Protein AF-A0A9P0DQJ4-F1 (afdb_monomer)

pLDDT: mean 78.97, std 20.6, range [22.55, 98.62]

Radius of gyration: 19.43 Å; Cα contacts (8 Å, |Δi|>4): 175; chains: 1; bounding box: 53×34×68 Å

Organism: Phaedon cochleariae (NCBI:txid80249)

Structure (mmCIF, N/CA/C/O backbone):
data_AF-A0A9P0DQJ4-F1
#
_entry.id   AF-A0A9P0DQJ4-F1
#
loop_
_atom_site.group_PDB
_atom_site.id
_atom_site.type_symbol
_atom_site.label_atom_id
_atom_site.label_alt_id
_atom_site.label_comp_id
_atom_site.label_asym_id
_atom_site.label_entity_id
_atom_site.label_seq_id
_atom_site.pdbx_PDB_ins_code
_atom_site.Cartn_x
_atom_site.Cartn_y
_atom_site.Cartn_z
_atom_site.occupancy
_atom_site.B_iso_or_equiv
_atom_site.auth_seq_id
_atom_site.auth_comp_id
_atom_site.auth_asym_id
_atom_site.auth_atom_id
_atom_site.pdbx_PDB_model_num
ATOM 1 N N . MET A 1 1 ? 35.938 -0.802 20.769 1.00 28.88 1 MET A N 1
ATOM 2 C CA . MET A 1 1 ? 35.690 0.265 19.778 1.00 28.88 1 MET A CA 1
ATOM 3 C C . MET A 1 1 ? 34.401 -0.103 19.058 1.00 28.88 1 MET A C 1
ATOM 5 O O . MET A 1 1 ? 34.395 -1.028 18.260 1.00 28.88 1 MET A O 1
ATOM 9 N N . TYR A 1 2 ? 33.278 0.461 19.507 1.00 22.55 2 TYR A N 1
ATOM 10 C CA . TYR A 1 2 ? 31.945 0.125 19.006 1.00 22.55 2 TYR A CA 1
ATOM 11 C C . TYR A 1 2 ? 31.664 0.942 17.748 1.00 22.55 2 TYR A C 1
ATOM 13 O O . TYR A 1 2 ? 31.214 2.080 17.858 1.00 22.55 2 TYR A O 1
ATOM 21 N N . ASP A 1 3 ? 31.894 0.371 16.568 1.00 22.94 3 ASP A N 1
ATOM 22 C CA . ASP A 1 3 ? 31.384 0.968 15.335 1.00 22.94 3 ASP A CA 1
ATOM 23 C C . ASP A 1 3 ? 29.905 0.610 15.165 1.00 22.94 3 ASP A C 1
ATOM 25 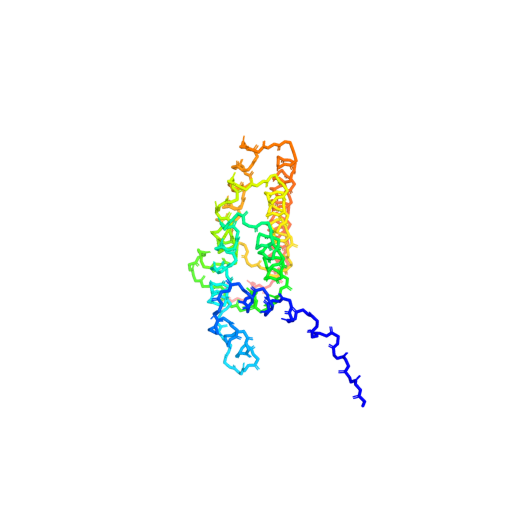O O . ASP A 1 3 ? 29.503 -0.435 14.646 1.00 22.94 3 ASP A O 1
ATOM 29 N N . PHE A 1 4 ? 29.066 1.504 15.684 1.00 27.62 4 PHE A N 1
ATOM 30 C CA . PHE A 1 4 ? 27.628 1.525 15.464 1.00 27.62 4 PHE A CA 1
ATOM 31 C C . PHE A 1 4 ? 27.360 1.883 13.995 1.00 27.62 4 PHE A C 1
ATOM 33 O O . PHE A 1 4 ? 27.128 3.038 13.645 1.00 27.62 4 PHE A O 1
ATOM 40 N N . CYS A 1 5 ? 27.353 0.877 13.118 1.00 24.86 5 CYS A N 1
ATOM 41 C CA . CYS A 1 5 ? 26.931 1.054 11.733 1.00 24.86 5 CYS A CA 1
ATOM 42 C C . CYS A 1 5 ? 25.459 1.518 11.703 1.00 24.86 5 CYS A C 1
ATOM 44 O O . CYS A 1 5 ? 24.523 0.765 12.005 1.00 24.86 5 CYS A O 1
ATOM 46 N N . VAL A 1 6 ? 25.256 2.790 11.353 1.00 33.66 6 VAL A N 1
ATOM 47 C CA . VAL A 1 6 ? 23.974 3.521 11.353 1.00 33.66 6 VAL A CA 1
ATOM 48 C C . VAL A 1 6 ? 22.903 2.851 10.463 1.00 33.66 6 VAL A C 1
ATOM 50 O O . VAL A 1 6 ? 21.708 3.063 10.662 1.00 33.66 6 VAL A O 1
ATOM 53 N N . GLY A 1 7 ? 23.287 1.923 9.577 1.00 30.31 7 GLY A N 1
ATOM 54 C CA . GLY A 1 7 ? 22.375 1.112 8.757 1.00 30.31 7 GLY A CA 1
ATOM 55 C C . GLY A 1 7 ? 21.680 -0.069 9.461 1.00 30.31 7 GLY A C 1
ATOM 56 O O . GLY A 1 7 ? 20.784 -0.683 8.881 1.00 30.31 7 GLY A O 1
ATOM 57 N N . CYS A 1 8 ? 22.037 -0.417 10.705 1.00 33.31 8 CYS A N 1
ATOM 58 C CA . CYS A 1 8 ? 21.590 -1.675 11.330 1.00 33.31 8 CYS A CA 1
ATOM 59 C C . CYS A 1 8 ? 20.316 -1.569 12.205 1.00 33.31 8 CYS A C 1
ATOM 61 O O . CYS A 1 8 ? 19.747 -2.585 12.611 1.00 33.31 8 CYS A O 1
ATOM 63 N N . ARG A 1 9 ? 19.788 -0.362 12.470 1.00 34.00 9 ARG A N 1
ATOM 64 C CA . ARG A 1 9 ? 18.596 -0.191 13.339 1.00 34.00 9 ARG A CA 1
ATOM 65 C C . ARG A 1 9 ? 17.277 -0.635 12.692 1.00 34.00 9 ARG A C 1
ATOM 67 O O . ARG A 1 9 ? 16.355 -1.016 13.408 1.00 34.00 9 ARG A O 1
ATOM 74 N N . ARG A 1 10 ? 17.185 -0.668 11.356 1.00 45.62 10 ARG A N 1
ATOM 75 C CA . ARG A 1 10 ? 15.962 -1.090 10.638 1.00 45.62 10 ARG A CA 1
ATOM 76 C C . ARG A 1 10 ? 15.725 -2.612 10.678 1.00 45.62 10 ARG A C 1
ATOM 78 O O . ARG A 1 10 ? 14.576 -3.043 10.594 1.00 45.62 10 ARG A O 1
ATOM 85 N N . ARG A 1 11 ? 16.780 -3.418 10.893 1.00 47.56 11 ARG A N 1
ATOM 86 C CA . ARG A 1 11 ? 16.735 -4.898 10.896 1.00 47.56 11 ARG A CA 1
ATOM 87 C C . ARG A 1 11 ? 16.027 -5.486 12.117 1.00 47.56 11 ARG A C 1
ATOM 89 O O . ARG A 1 11 ? 15.234 -6.412 11.971 1.00 47.56 11 ARG A O 1
ATOM 96 N N . LYS A 1 12 ? 16.255 -4.923 13.312 1.00 45.25 12 LYS A N 1
ATOM 97 C CA . LYS A 1 12 ? 15.718 -5.482 14.567 1.00 45.25 12 LYS A CA 1
ATOM 98 C C . LYS A 1 12 ? 14.198 -5.474 14.617 1.00 45.25 12 LYS A C 1
ATOM 100 O O . LYS A 1 12 ? 13.616 -6.431 15.097 1.00 45.25 12 LYS A O 1
ATOM 105 N N . LEU A 1 13 ? 13.543 -4.434 14.106 1.00 45.91 13 LEU A N 1
ATOM 106 C CA . LEU A 1 13 ? 12.093 -4.309 14.244 1.00 45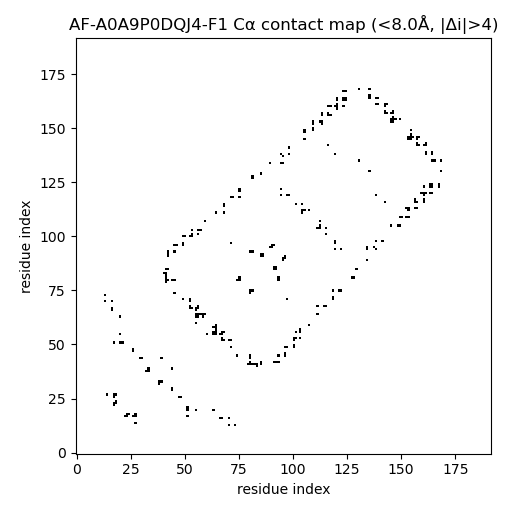.91 13 LEU A CA 1
ATOM 107 C C . LEU A 1 13 ? 11.333 -5.170 13.220 1.00 45.91 13 LEU A C 1
ATOM 109 O O . LEU A 1 13 ? 10.181 -5.491 13.456 1.00 45.91 13 LEU A O 1
ATOM 113 N N . LEU A 1 14 ? 11.929 -5.498 12.065 1.00 51.69 14 LEU A N 1
ATOM 114 C CA . LEU A 1 14 ? 11.348 -6.454 11.109 1.00 51.69 14 LEU A CA 1
ATOM 115 C C . LEU A 1 14 ? 11.466 -7.860 11.715 1.00 51.69 14 LEU A C 1
ATOM 117 O O . LEU A 1 14 ? 10.443 -8.451 12.035 1.00 51.69 14 LEU A O 1
ATOM 121 N N . LEU A 1 15 ? 12.684 -8.301 12.067 1.00 52.62 15 LEU A N 1
ATOM 122 C CA . LEU A 1 15 ? 12.894 -9.567 12.783 1.00 52.62 15 LEU A CA 1
ATOM 123 C C . LEU A 1 15 ? 12.040 -9.685 14.053 1.00 52.62 15 LEU A C 1
ATOM 125 O O . LEU A 1 15 ? 11.494 -10.746 14.299 1.00 52.62 15 LEU A O 1
ATOM 129 N N . TYR A 1 16 ? 11.869 -8.619 14.838 1.00 48.94 16 TYR A N 1
ATOM 130 C CA . TYR A 1 16 ? 11.034 -8.646 16.044 1.00 48.94 16 TYR A CA 1
ATOM 131 C C . TYR A 1 16 ? 9.549 -8.878 15.734 1.00 48.94 16 TYR A C 1
ATOM 133 O O . TYR A 1 16 ? 8.904 -9.636 16.449 1.00 48.94 16 TYR A O 1
ATOM 141 N N . VAL A 1 17 ? 9.008 -8.268 14.669 1.00 51.72 17 VAL A N 1
ATOM 142 C CA . VAL A 1 17 ? 7.617 -8.492 14.227 1.00 51.72 17 VAL A CA 1
ATOM 143 C C . VAL A 1 17 ? 7.414 -9.950 13.798 1.00 51.72 17 VAL A C 1
ATOM 145 O O . VAL A 1 17 ? 6.409 -10.546 14.172 1.00 51.72 17 VAL A O 1
ATOM 148 N N . PHE A 1 18 ? 8.369 -10.540 13.070 1.00 57.97 18 PHE A N 1
ATOM 149 C CA . PHE A 1 18 ? 8.273 -11.923 12.577 1.00 57.97 18 PHE A CA 1
ATOM 150 C C . PHE A 1 18 ? 8.569 -12.976 13.663 1.00 57.97 18 PHE A C 1
ATOM 152 O O . PHE A 1 18 ? 7.843 -13.964 13.775 1.00 57.97 18 PHE A O 1
ATOM 159 N N . ASN A 1 19 ? 9.573 -12.736 14.511 1.00 51.50 19 ASN A N 1
ATOM 160 C CA . ASN A 1 19 ? 10.001 -13.635 15.587 1.00 51.50 19 ASN A CA 1
ATOM 161 C C . ASN A 1 19 ? 8.968 -13.708 16.727 1.00 51.50 19 ASN A C 1
ATOM 163 O O . ASN A 1 19 ? 8.667 -14.798 17.195 1.00 51.50 19 ASN A O 1
ATOM 167 N N . LYS A 1 20 ? 8.342 -12.584 17.124 1.00 44.91 20 LYS A N 1
ATOM 168 C CA . LYS A 1 20 ? 7.313 -12.592 18.186 1.00 44.91 20 LYS A CA 1
ATOM 169 C C . LYS A 1 20 ? 5.951 -13.149 17.764 1.00 44.91 20 LYS A C 1
ATOM 171 O O . LYS A 1 20 ? 5.207 -13.556 18.651 1.00 44.91 20 LYS A O 1
ATOM 176 N N . ASN A 1 21 ? 5.596 -13.119 16.475 1.00 47.75 21 ASN A N 1
ATOM 177 C CA . ASN A 1 21 ? 4.200 -13.318 16.057 1.00 47.75 21 ASN A CA 1
ATOM 178 C C . ASN A 1 21 ? 3.932 -14.568 15.212 1.00 47.75 21 ASN A C 1
ATOM 180 O O . ASN A 1 21 ? 2.768 -14.944 15.104 1.00 47.75 21 ASN A O 1
ATOM 184 N N . CYS A 1 22 ? 4.938 -15.209 14.606 1.00 45.72 22 CYS A N 1
ATOM 185 C CA . CYS A 1 22 ? 4.676 -16.364 13.734 1.00 45.72 22 CYS A CA 1
ATOM 186 C C . CYS A 1 22 ? 5.547 -17.600 13.965 1.00 45.72 22 CYS A C 1
ATOM 188 O O . CYS A 1 22 ? 5.326 -18.581 13.266 1.00 45.72 22 CYS A O 1
ATOM 190 N N . ASN A 1 23 ? 6.525 -17.599 14.887 1.00 46.84 23 ASN A N 1
ATOM 191 C CA . ASN A 1 23 ? 7.503 -18.700 15.016 1.00 46.84 23 ASN A CA 1
ATOM 192 C C . ASN A 1 23 ? 8.078 -19.163 13.658 1.00 46.84 23 ASN A C 1
ATOM 194 O O . ASN A 1 23 ? 8.527 -20.297 13.515 1.00 46.84 23 ASN A O 1
ATOM 198 N N . SER A 1 24 ? 8.044 -18.304 12.633 1.00 54.91 24 SER A N 1
ATOM 199 C CA . SER A 1 24 ? 8.463 -18.687 11.295 1.00 54.91 24 SER A CA 1
ATOM 200 C C . SER A 1 24 ? 9.963 -18.462 11.221 1.00 54.91 24 SER A C 1
ATOM 202 O O . SER A 1 24 ? 10.434 -17.393 10.815 1.00 54.91 24 SER A O 1
ATOM 204 N N . SER A 1 25 ? 10.710 -19.468 11.687 1.00 61.09 25 SER A N 1
ATOM 205 C CA . SER A 1 25 ? 12.152 -19.589 11.457 1.00 61.09 25 SER A CA 1
ATOM 206 C C . SER A 1 25 ? 12.454 -19.324 9.986 1.00 61.09 25 SER A C 1
ATOM 208 O O . SER A 1 25 ? 13.276 -18.471 9.685 1.00 61.09 25 SER A O 1
ATOM 210 N N . PHE A 1 26 ? 11.636 -19.882 9.091 1.00 64.56 26 PHE A N 1
ATOM 211 C CA . PHE A 1 26 ? 11.738 -19.707 7.648 1.00 64.56 26 PHE A CA 1
ATOM 212 C C . PHE A 1 26 ? 11.847 -18.246 7.188 1.00 64.56 26 PHE A C 1
ATOM 214 O O . PHE A 1 26 ? 12.801 -17.914 6.497 1.00 64.56 26 PHE A O 1
ATOM 221 N N . VAL A 1 27 ? 10.932 -17.341 7.568 1.00 66.25 27 VAL A N 1
ATOM 222 C CA . VAL A 1 27 ? 11.020 -15.930 7.122 1.00 66.25 27 VAL A CA 1
ATOM 223 C C . VAL A 1 27 ? 12.258 -15.241 7.702 1.00 66.25 27 VAL A C 1
ATOM 225 O O . VAL A 1 27 ? 12.877 -14.399 7.049 1.00 66.25 27 VAL A O 1
ATOM 228 N N . THR A 1 28 ? 12.639 -15.608 8.926 1.00 68.00 28 THR A N 1
ATOM 229 C CA . THR A 1 28 ? 13.837 -15.069 9.580 1.00 68.00 28 THR A CA 1
ATOM 230 C C . THR A 1 28 ? 15.106 -15.516 8.854 1.00 68.00 28 THR A C 1
ATOM 232 O O . THR A 1 28 ? 15.954 -14.681 8.536 1.00 68.00 28 THR A O 1
ATOM 235 N N . ASP A 1 29 ? 15.192 -16.803 8.532 1.00 70.75 29 ASP A N 1
ATOM 236 C CA . ASP A 1 29 ? 16.307 -17.429 7.826 1.00 70.75 29 ASP A CA 1
ATOM 237 C C . ASP A 1 29 ? 16.390 -16.916 6.384 1.00 70.75 29 ASP A C 1
ATOM 239 O O . ASP A 1 29 ? 17.468 -16.558 5.910 1.00 70.75 29 ASP A O 1
ATOM 243 N N . LEU A 1 30 ? 15.241 -16.752 5.720 1.00 71.94 30 LEU A N 1
ATOM 244 C CA . LEU A 1 30 ? 15.126 -16.173 4.384 1.00 71.94 30 LEU A CA 1
ATOM 245 C C . LEU A 1 30 ? 15.681 -14.745 4.357 1.00 71.94 30 LEU A C 1
ATOM 247 O O . LEU A 1 30 ? 16.526 -14.428 3.525 1.00 71.94 30 LEU A O 1
ATOM 251 N N . LEU A 1 31 ? 15.263 -13.883 5.292 1.00 71.94 31 LEU A N 1
ATOM 252 C CA . LEU A 1 31 ? 15.754 -12.503 5.394 1.00 71.94 31 LEU A CA 1
ATOM 253 C C . LEU A 1 31 ? 17.227 -12.418 5.820 1.00 71.94 31 LEU A C 1
ATOM 255 O O . LEU A 1 31 ? 17.899 -11.442 5.473 1.00 71.94 31 LEU A O 1
ATOM 259 N N . ALA A 1 32 ? 17.735 -13.398 6.570 1.00 72.31 32 ALA A N 1
ATOM 260 C CA . ALA A 1 32 ? 19.152 -13.497 6.910 1.00 72.31 32 ALA A CA 1
ATOM 261 C C . ALA A 1 32 ? 19.995 -13.897 5.686 1.00 72.31 32 ALA A C 1
ATOM 263 O O . ALA A 1 32 ? 21.039 -13.284 5.440 1.00 72.31 32 ALA A O 1
ATOM 264 N N . ALA A 1 33 ? 19.494 -14.837 4.877 1.00 69.38 33 ALA A N 1
ATOM 265 C CA . ALA A 1 33 ? 20.120 -15.315 3.645 1.00 69.38 33 ALA A CA 1
ATOM 266 C C . ALA A 1 33 ? 20.171 -14.254 2.530 1.00 69.38 33 ALA A C 1
ATOM 268 O O . ALA A 1 33 ? 21.005 -14.340 1.635 1.00 69.38 33 ALA A O 1
ATOM 269 N N . GLN A 1 34 ? 19.365 -13.192 2.617 1.00 69.75 34 GLN A N 1
ATOM 270 C CA . GLN A 1 34 ? 19.366 -12.050 1.685 1.00 69.75 34 GLN A CA 1
ATOM 271 C C . GLN A 1 34 ? 20.650 -11.197 1.673 1.00 69.75 34 GLN A C 1
ATOM 273 O O . GLN A 1 34 ? 20.725 -10.216 0.923 1.00 69.75 34 GLN A O 1
ATOM 278 N N . ASN A 1 35 ? 21.629 -11.539 2.517 1.00 65.56 35 ASN A N 1
ATOM 279 C CA . ASN A 1 35 ? 22.978 -10.965 2.523 1.00 65.56 35 ASN A CA 1
ATOM 280 C C . ASN A 1 35 ? 24.003 -11.833 1.764 1.00 65.56 35 ASN A C 1
ATOM 282 O O . ASN A 1 35 ? 25.160 -11.434 1.661 1.00 65.56 35 ASN A O 1
ATOM 286 N N . ASN A 1 36 ? 23.594 -13.000 1.255 1.00 63.91 36 ASN A N 1
ATOM 287 C CA . ASN A 1 36 ? 24.443 -13.901 0.479 1.00 63.91 36 ASN A CA 1
ATOM 288 C C . ASN A 1 36 ? 24.406 -13.547 -1.020 1.00 63.91 36 ASN A C 1
ATOM 290 O O . ASN A 1 36 ? 23.521 -12.828 -1.482 1.00 63.91 36 ASN A O 1
ATOM 294 N N . LEU A 1 37 ? 25.362 -14.087 -1.786 1.00 57.19 37 LEU A N 1
ATOM 295 C CA . LEU A 1 37 ? 25.505 -13.870 -3.237 1.00 57.19 37 LEU A CA 1
ATOM 296 C C . LEU A 1 37 ? 24.275 -14.306 -4.059 1.00 57.19 37 LEU A C 1
ATOM 298 O O . LEU A 1 37 ? 24.048 -13.772 -5.141 1.00 57.19 37 LEU A O 1
ATOM 302 N N . LEU A 1 38 ? 23.475 -15.249 -3.549 1.00 63.16 38 LEU A N 1
ATOM 303 C CA . LEU A 1 38 ? 22.251 -15.738 -4.186 1.00 63.16 38 LEU A CA 1
ATOM 304 C C . LEU A 1 38 ? 21.035 -15.140 -3.488 1.00 63.16 38 LEU A C 1
ATOM 306 O O . LEU A 1 38 ? 20.562 -15.632 -2.462 1.00 63.16 38 LEU A O 1
ATOM 310 N N . ARG A 1 39 ? 20.561 -14.029 -4.041 1.00 72.88 39 ARG A N 1
ATOM 311 C CA . ARG A 1 39 ? 19.422 -13.294 -3.515 1.00 72.88 39 ARG A CA 1
ATOM 312 C C . ARG A 1 39 ? 18.133 -13.835 -4.130 1.00 72.88 39 ARG A C 1
ATOM 314 O O . ARG A 1 39 ? 17.998 -13.829 -5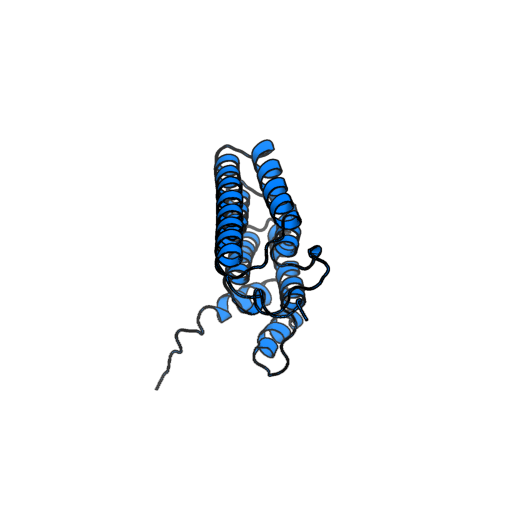.348 1.00 72.88 39 ARG A O 1
ATOM 321 N N . ASN A 1 40 ? 17.185 -14.271 -3.299 1.00 79.31 40 ASN A N 1
ATOM 322 C CA . ASN A 1 40 ? 15.834 -14.600 -3.775 1.00 79.31 40 ASN A CA 1
ATOM 323 C C . ASN A 1 40 ? 15.205 -13.391 -4.476 1.00 79.31 40 ASN A C 1
ATOM 325 O O . ASN A 1 40 ? 15.470 -12.254 -4.060 1.00 79.31 40 ASN A O 1
ATOM 329 N N . PRO A 1 41 ? 14.354 -13.615 -5.486 1.00 87.31 41 PRO A N 1
ATOM 330 C CA . PRO A 1 41 ? 13.664 -12.530 -6.156 1.00 87.31 41 PRO A CA 1
ATOM 331 C C . PRO A 1 41 ? 12.732 -11.801 -5.181 1.00 87.31 41 PRO A C 1
ATOM 333 O O . PRO A 1 41 ? 12.151 -12.386 -4.261 1.00 87.31 41 PRO A O 1
ATOM 336 N N . SER A 1 42 ? 12.571 -10.493 -5.379 1.00 88.06 42 SER A N 1
ATOM 337 C CA . SER A 1 42 ? 11.856 -9.654 -4.416 1.00 88.06 42 SER A CA 1
ATOM 338 C C . SER A 1 42 ? 10.390 -10.045 -4.234 1.00 88.06 42 SER A C 1
ATOM 340 O O . SER A 1 42 ? 9.885 -9.925 -3.121 1.00 88.06 42 SER A O 1
ATOM 342 N N . HIS A 1 43 ? 9.716 -10.567 -5.263 1.00 90.19 43 HIS A N 1
ATOM 343 C CA . HIS A 1 43 ? 8.320 -11.003 -5.157 1.00 90.19 43 HIS A CA 1
ATOM 344 C C . HIS A 1 43 ? 8.133 -12.223 -4.238 1.00 90.19 43 HIS A C 1
ATOM 346 O O . HIS A 1 43 ? 7.131 -12.290 -3.523 1.00 90.19 43 HIS A O 1
ATOM 352 N N . GLU A 1 44 ? 9.102 -13.142 -4.175 1.00 89.56 44 GLU A N 1
ATOM 353 C CA . GLU A 1 44 ? 9.081 -14.276 -3.238 1.00 89.56 44 GLU A CA 1
ATOM 354 C C . GLU A 1 44 ? 9.331 -13.816 -1.798 1.00 89.56 44 GLU A C 1
ATOM 356 O O . GLU A 1 44 ? 8.632 -14.224 -0.868 1.00 89.56 44 GLU A O 1
ATOM 361 N N . LEU A 1 45 ? 10.283 -12.897 -1.605 1.00 87.62 45 LEU A N 1
ATOM 362 C CA . LEU A 1 45 ? 10.543 -12.292 -0.294 1.00 87.62 45 LEU A CA 1
ATOM 363 C C . LEU A 1 45 ? 9.329 -11.544 0.235 1.00 87.62 45 LEU A C 1
ATOM 365 O O . LEU A 1 45 ? 8.985 -11.654 1.415 1.00 87.62 45 LEU A O 1
ATOM 369 N N . ARG A 1 46 ? 8.683 -10.776 -0.646 1.00 90.75 46 ARG A N 1
ATOM 370 C CA . ARG A 1 46 ? 7.443 -10.067 -0.358 1.00 90.75 46 ARG A CA 1
ATOM 371 C C . ARG A 1 46 ? 6.345 -11.049 0.025 1.00 90.75 46 ARG A C 1
ATOM 373 O O . ARG A 1 46 ? 5.745 -10.849 1.073 1.00 90.75 46 ARG A O 1
ATOM 380 N N . ALA A 1 47 ? 6.131 -12.126 -0.732 1.00 90.69 47 ALA A N 1
ATOM 381 C CA . ALA A 1 47 ? 5.123 -13.140 -0.410 1.00 90.69 47 ALA A CA 1
ATOM 382 C C . ALA A 1 47 ? 5.340 -13.751 0.987 1.00 90.69 47 ALA A C 1
ATOM 384 O O . ALA A 1 47 ? 4.417 -13.774 1.807 1.00 90.69 47 ALA A O 1
ATOM 385 N N . ALA A 1 48 ? 6.578 -14.148 1.297 1.00 85.81 48 ALA A N 1
ATOM 386 C CA . ALA A 1 48 ? 6.945 -14.689 2.604 1.00 85.81 48 ALA A CA 1
ATOM 387 C C . ALA A 1 48 ? 6.721 -13.679 3.746 1.00 85.81 48 ALA A C 1
ATOM 389 O O . ALA A 1 48 ? 6.304 -14.052 4.843 1.00 85.81 48 ALA A O 1
ATOM 390 N N . CYS A 1 49 ? 6.968 -12.389 3.495 1.00 88.88 49 CYS A N 1
ATOM 391 C CA . CYS A 1 49 ? 6.802 -11.338 4.496 1.00 88.88 49 CYS A CA 1
ATOM 392 C C . CYS A 1 49 ? 5.351 -10.857 4.647 1.00 88.88 49 CYS A C 1
ATOM 394 O O . CYS A 1 49 ? 4.922 -10.546 5.756 1.00 88.88 49 CYS A O 1
ATOM 396 N N . PHE A 1 50 ? 4.584 -10.781 3.560 1.00 92.00 50 PHE A N 1
ATOM 397 C CA . PHE A 1 50 ? 3.217 -10.270 3.566 1.00 92.00 50 PHE A CA 1
ATOM 398 C C . PHE A 1 50 ? 2.231 -11.232 4.221 1.00 92.00 50 PHE A C 1
ATOM 400 O O . PHE A 1 50 ? 1.312 -10.764 4.889 1.00 92.00 50 PHE A O 1
ATOM 407 N N . LEU A 1 51 ? 2.437 -12.547 4.104 1.00 88.31 51 LEU A N 1
ATOM 408 C CA . LEU A 1 51 ? 1.557 -13.545 4.715 1.00 88.31 51 LEU A CA 1
ATOM 409 C C . LEU A 1 51 ? 1.359 -13.334 6.233 1.00 88.31 51 LEU A C 1
ATOM 411 O O . LEU A 1 51 ? 0.225 -13.126 6.663 1.00 88.31 51 LEU A O 1
ATOM 415 N N . PRO A 1 52 ? 2.403 -13.317 7.078 1.00 83.94 52 PRO A N 1
ATOM 416 C CA . PRO A 1 52 ? 2.215 -13.106 8.515 1.00 83.94 52 PRO A CA 1
ATOM 417 C C . PRO A 1 52 ? 1.764 -11.679 8.863 1.00 83.94 52 PRO A C 1
ATOM 419 O O . PRO A 1 52 ? 1.117 -11.488 9.891 1.00 83.94 52 PRO A O 1
ATOM 422 N N . LEU A 1 53 ? 2.051 -10.671 8.027 1.00 90.25 53 LEU A N 1
ATOM 423 C CA . LEU A 1 53 ? 1.515 -9.315 8.216 1.00 90.25 53 LEU A CA 1
ATOM 424 C C . LEU A 1 53 ? 0.001 -9.275 7.976 1.00 90.25 53 LEU A C 1
ATOM 426 O O . LEU A 1 53 ? -0.715 -8.644 8.756 1.00 90.25 53 LEU A O 1
ATOM 430 N N . LYS A 1 54 ? -0.482 -9.989 6.954 1.00 93.38 54 LYS A N 1
ATOM 431 C CA . LYS A 1 54 ? -1.908 -10.189 6.682 1.00 93.38 54 LYS A CA 1
ATOM 432 C C . LYS A 1 54 ? -2.592 -10.878 7.860 1.00 93.38 54 LYS A C 1
ATOM 434 O O . LYS A 1 54 ? -3.530 -10.322 8.421 1.00 93.38 54 LYS A O 1
ATOM 439 N N . LEU A 1 55 ? -2.046 -12.003 8.329 1.00 86.75 55 LEU A N 1
ATOM 440 C CA . LEU A 1 55 ? -2.584 -12.719 9.495 1.00 86.75 55 LEU A CA 1
ATOM 441 C C . LEU A 1 55 ? -2.608 -11.839 10.759 1.00 86.75 55 LEU A C 1
ATOM 443 O O . LEU A 1 55 ? -3.574 -11.850 11.521 1.00 86.75 55 LEU A O 1
ATOM 447 N N . ALA A 1 56 ? -1.566 -11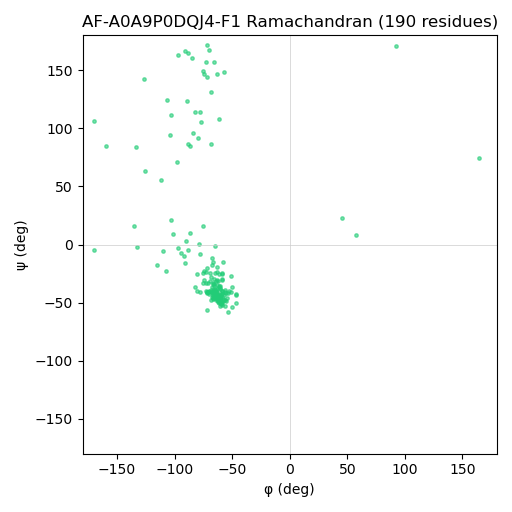.032 10.982 1.00 86.50 56 ALA A N 1
ATOM 448 C CA . ALA A 1 56 ? -1.518 -10.092 12.099 1.00 86.50 56 ALA A CA 1
ATOM 449 C C . ALA A 1 56 ? -2.583 -8.985 11.986 1.00 86.50 56 ALA A C 1
ATOM 451 O O . ALA A 1 56 ? -3.180 -8.622 13.003 1.00 86.50 56 ALA A O 1
ATOM 452 N N . LEU A 1 57 ? -2.853 -8.488 10.775 1.00 90.00 57 LEU A N 1
ATOM 453 C CA . LEU A 1 57 ? -3.913 -7.516 10.498 1.00 90.00 57 LEU A CA 1
ATOM 454 C C . LEU A 1 57 ? -5.306 -8.129 10.735 1.00 90.00 57 LEU A C 1
ATOM 456 O O . LEU A 1 57 ? -6.155 -7.530 11.392 1.00 90.00 57 LEU A O 1
ATOM 460 N N . GLU A 1 58 ? -5.522 -9.361 10.278 1.00 91.06 58 GLU A N 1
ATOM 461 C CA . GLU A 1 58 ? -6.785 -10.102 10.414 1.00 91.06 58 GLU A CA 1
ATOM 462 C C . GLU A 1 58 ? -7.060 -10.577 11.851 1.00 91.06 58 GLU A C 1
ATOM 464 O O . GLU A 1 58 ? -8.212 -10.806 12.216 1.00 91.06 58 GLU A O 1
ATOM 469 N N . SER A 1 59 ? -6.031 -10.659 12.702 1.00 86.75 59 SER A N 1
ATOM 470 C CA . SER A 1 59 ? -6.152 -11.119 14.095 1.00 86.75 59 SER A CA 1
ATOM 471 C C . SER A 1 59 ? -7.028 -10.237 14.993 1.00 86.75 59 SER A C 1
ATOM 473 O O . SER A 1 59 ? -7.405 -10.666 16.085 1.00 86.75 59 SER A O 1
ATOM 475 N N . LYS A 1 60 ? -7.273 -8.980 14.590 1.00 78.94 60 LYS A N 1
ATOM 476 C CA . LYS A 1 60 ? -7.963 -7.932 15.372 1.00 78.94 60 LYS A CA 1
ATOM 477 C C . LYS A 1 60 ? -7.323 -7.609 16.731 1.00 78.94 60 LYS A C 1
ATOM 479 O O . LYS A 1 60 ? -7.874 -6.837 17.513 1.00 78.94 60 LYS A O 1
ATOM 484 N N . ARG A 1 61 ? -6.135 -8.147 17.035 1.00 83.81 61 ARG A N 1
ATOM 485 C CA . ARG A 1 61 ? -5.382 -7.793 18.244 1.00 83.81 61 ARG A CA 1
ATOM 486 C C . ARG A 1 61 ? -4.613 -6.508 17.980 1.00 83.81 61 ARG A C 1
ATOM 488 O O . ARG A 1 61 ? -3.664 -6.517 17.202 1.00 83.81 61 ARG A O 1
ATOM 495 N N . SER A 1 62 ? -4.968 -5.426 18.669 1.00 87.31 62 SER A N 1
ATOM 496 C CA . SER A 1 62 ? -4.400 -4.079 18.469 1.00 87.31 62 SER A CA 1
ATOM 497 C C . SER A 1 62 ? -2.867 -4.051 18.376 1.00 87.31 62 SER A C 1
ATOM 499 O O . SER A 1 62 ? -2.300 -3.425 17.480 1.00 87.31 62 SER A O 1
ATOM 501 N N . LYS A 1 63 ? -2.175 -4.802 19.243 1.00 85.25 63 LYS A N 1
ATOM 502 C CA . LYS A 1 63 ? -0.710 -4.930 19.210 1.00 85.25 63 LYS A CA 1
ATOM 503 C C . LYS A 1 63 ? -0.192 -5.580 17.921 1.00 85.25 63 LYS A C 1
ATOM 505 O O . LYS A 1 63 ? 0.819 -5.136 17.387 1.00 85.25 63 LYS A O 1
ATOM 510 N N . LEU A 1 64 ? -0.862 -6.620 17.426 1.00 83.88 64 LEU A N 1
ATOM 511 C CA . LEU A 1 64 ? -0.486 -7.309 16.188 1.00 83.88 64 LEU A CA 1
ATOM 512 C C . LEU A 1 64 ? -0.788 -6.449 14.963 1.00 83.88 64 LEU A C 1
ATOM 514 O O . LEU A 1 64 ? 0.058 -6.344 14.080 1.00 83.88 64 LEU A O 1
ATOM 518 N N . VAL A 1 65 ? -1.930 -5.763 14.959 1.00 89.31 65 VAL A N 1
ATOM 519 C CA . VAL A 1 65 ? -2.303 -4.802 13.914 1.00 89.31 65 VAL A CA 1
ATOM 520 C C . VAL A 1 65 ? -1.261 -3.683 13.815 1.00 89.31 65 VAL A C 1
ATOM 522 O O . VAL A 1 65 ? -0.716 -3.443 12.741 1.00 89.31 65 VAL A O 1
ATOM 525 N N . SER A 1 66 ? -0.878 -3.063 14.936 1.00 89.81 66 SER A N 1
ATOM 526 C CA . SER A 1 66 ? 0.159 -2.017 14.964 1.00 89.81 66 SER A CA 1
ATOM 527 C C . SER A 1 66 ? 1.519 -2.508 14.437 1.00 89.81 66 SER A C 1
ATOM 529 O O . SER A 1 66 ? 2.192 -1.822 13.656 1.00 89.81 66 SER A O 1
ATOM 531 N N . LEU A 1 67 ? 1.915 -3.729 14.811 1.00 85.69 67 LEU A N 1
ATOM 532 C CA . LEU A 1 67 ? 3.129 -4.368 14.301 1.00 85.69 67 LEU A CA 1
ATOM 533 C C . LEU A 1 67 ? 3.034 -4.657 12.797 1.00 85.69 67 LEU A C 1
ATOM 535 O O . LEU A 1 67 ? 4.016 -4.439 12.086 1.00 85.69 67 LEU A O 1
ATOM 539 N N . SER A 1 68 ? 1.863 -5.082 12.313 1.00 89.56 68 SER A N 1
ATOM 540 C CA . SER A 1 68 ? 1.598 -5.303 10.891 1.00 89.56 68 SER A CA 1
ATOM 541 C C . SER A 1 68 ? 1.768 -4.014 10.089 1.00 89.56 68 SER A C 1
ATOM 543 O O . SER A 1 68 ? 2.609 -3.953 9.194 1.00 89.56 68 SER A O 1
ATOM 545 N N . LEU A 1 69 ? 1.090 -2.935 10.493 1.00 94.31 69 LEU A N 1
ATOM 546 C CA . LEU A 1 69 ? 1.187 -1.614 9.860 1.00 94.31 69 LEU A CA 1
ATOM 547 C C . LEU A 1 69 ? 2.631 -1.091 9.823 1.00 94.31 69 LEU A C 1
ATOM 549 O O . LEU A 1 69 ? 3.082 -0.514 8.828 1.00 94.31 69 LEU A O 1
ATOM 553 N N . THR A 1 70 ? 3.388 -1.331 10.895 1.00 92.06 70 THR A N 1
ATOM 554 C CA . THR A 1 70 ? 4.817 -1.005 10.961 1.00 92.06 70 THR A CA 1
ATOM 555 C C . THR A 1 70 ? 5.646 -1.857 9.995 1.00 92.06 70 THR A C 1
ATOM 557 O O . THR A 1 70 ? 6.597 -1.357 9.395 1.00 92.06 70 THR A O 1
ATOM 560 N N . GLY A 1 71 ? 5.324 -3.143 9.848 1.00 89.12 71 GLY A N 1
ATOM 561 C CA . GLY A 1 71 ? 5.960 -4.052 8.894 1.00 89.12 71 GLY A CA 1
ATOM 562 C C . GLY A 1 71 ? 5.710 -3.641 7.445 1.00 89.12 71 GLY A C 1
ATOM 563 O O . GLY A 1 71 ? 6.672 -3.503 6.691 1.00 89.12 71 GLY A O 1
ATOM 564 N N . LEU A 1 72 ? 4.456 -3.338 7.095 1.00 93.94 72 LEU A N 1
ATOM 565 C CA . LEU A 1 72 ? 4.066 -2.853 5.767 1.00 93.94 72 LEU A CA 1
ATOM 566 C C . LEU A 1 72 ? 4.867 -1.603 5.375 1.00 93.94 72 LEU A C 1
ATOM 568 O O . LEU A 1 72 ? 5.490 -1.580 4.318 1.00 93.94 72 LEU A O 1
ATOM 572 N N . ASN A 1 73 ? 4.956 -0.615 6.277 1.00 92.06 73 ASN A N 1
ATOM 573 C CA . ASN A 1 73 ? 5.745 0.607 6.067 1.00 92.06 73 ASN A CA 1
ATOM 574 C C . ASN A 1 73 ? 7.237 0.351 5.819 1.00 92.06 73 ASN A C 1
ATOM 576 O O . ASN A 1 73 ? 7.900 1.156 5.169 1.00 92.06 73 ASN A O 1
ATOM 580 N N . LYS A 1 74 ? 7.797 -0.727 6.371 1.00 89.25 74 LYS A N 1
ATOM 581 C CA . LYS A 1 74 ? 9.202 -1.060 6.131 1.00 89.25 74 LYS A CA 1
ATOM 582 C C . LYS A 1 74 ? 9.405 -1.762 4.808 1.00 89.25 74 LYS A C 1
ATOM 584 O O . LYS A 1 74 ? 10.382 -1.440 4.152 1.00 89.25 74 LYS A O 1
ATOM 589 N N . ILE A 1 75 ? 8.509 -2.675 4.431 1.00 88.69 75 ILE A N 1
ATOM 590 C CA . ILE A 1 75 ? 8.595 -3.372 3.142 1.00 88.69 75 ILE A CA 1
ATOM 591 C C . ILE A 1 75 ? 8.625 -2.346 2.006 1.00 88.69 75 ILE A C 1
ATOM 593 O O . ILE A 1 75 ? 9.535 -2.385 1.189 1.00 88.69 75 ILE A O 1
ATOM 597 N N . ILE A 1 76 ? 7.720 -1.361 2.022 1.00 88.62 76 ILE A N 1
ATOM 598 C CA . ILE A 1 76 ? 7.656 -0.327 0.973 1.00 88.62 76 ILE A CA 1
ATOM 599 C C . ILE A 1 76 ? 8.872 0.622 0.935 1.00 88.62 76 ILE A C 1
ATOM 601 O O . ILE A 1 76 ? 9.027 1.362 -0.024 1.00 88.62 76 ILE A O 1
ATOM 605 N N . ARG A 1 77 ? 9.709 0.655 1.983 1.00 85.75 77 ARG A N 1
ATOM 606 C CA . ARG A 1 77 ? 10.884 1.548 2.099 1.00 85.75 77 ARG A CA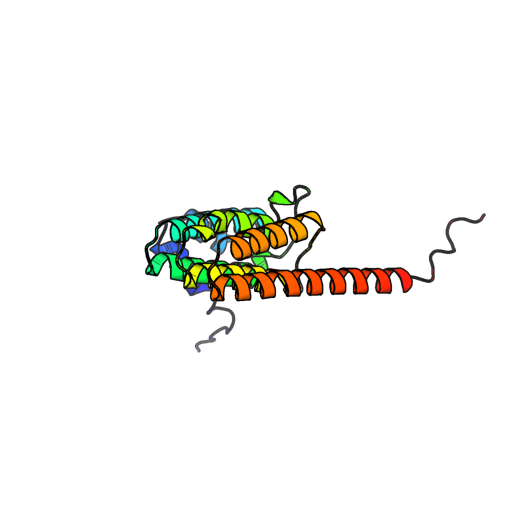 1
ATOM 607 C C . ARG A 1 77 ? 12.213 0.811 1.996 1.00 85.75 77 ARG A C 1
ATOM 609 O O . ARG A 1 77 ? 13.270 1.430 2.115 1.00 85.75 77 ARG A O 1
ATOM 616 N N . ASP A 1 78 ? 12.176 -0.511 1.929 1.00 84.31 78 ASP A N 1
ATOM 617 C CA . ASP A 1 78 ? 13.363 -1.346 1.934 1.00 84.31 78 ASP A CA 1
ATOM 618 C C . ASP A 1 78 ? 13.609 -1.815 0.504 1.00 84.31 78 ASP A C 1
ATOM 620 O O . ASP A 1 78 ? 12.838 -2.583 -0.067 1.00 84.31 78 ASP A O 1
ATOM 624 N N . GLU A 1 79 ? 14.695 -1.306 -0.075 1.00 81.69 79 GLU A N 1
ATOM 625 C CA . GLU A 1 79 ? 15.104 -1.545 -1.462 1.00 81.69 79 GLU A CA 1
ATOM 626 C C . GLU A 1 79 ? 15.141 -3.028 -1.826 1.00 81.69 79 GLU A C 1
ATOM 628 O O . GLU A 1 79 ? 14.895 -3.387 -2.967 1.00 81.69 79 GLU A O 1
ATOM 633 N N . ARG A 1 80 ? 15.363 -3.924 -0.861 1.00 81.62 80 ARG A N 1
ATOM 634 C CA . ARG A 1 80 ? 15.395 -5.373 -1.109 1.00 81.62 80 ARG A CA 1
ATOM 635 C C . ARG A 1 80 ? 14.050 -5.938 -1.559 1.00 81.62 80 ARG A C 1
ATOM 637 O O . ARG A 1 80 ? 14.019 -6.982 -2.202 1.00 81.62 80 ARG A O 1
ATOM 644 N N . PHE A 1 81 ? 12.947 -5.275 -1.223 1.00 86.31 81 PHE A N 1
ATOM 645 C CA . PHE A 1 81 ? 11.607 -5.661 -1.667 1.00 86.31 81 PHE A CA 1
ATOM 646 C C . PHE A 1 81 ? 11.186 -4.962 -2.967 1.00 86.31 81 PHE A C 1
ATOM 648 O O . PHE A 1 81 ? 10.176 -5.354 -3.549 1.00 86.31 81 PHE A O 1
ATOM 655 N N . GLN A 1 82 ? 11.958 -3.968 -3.416 1.00 83.75 82 GLN A N 1
ATOM 656 C CA . GLN A 1 82 ? 11.715 -3.179 -4.630 1.00 83.75 82 GLN A CA 1
ATOM 657 C C . GLN A 1 82 ? 12.694 -3.529 -5.768 1.00 83.75 82 GLN A C 1
ATOM 659 O O . GLN A 1 82 ? 12.404 -3.279 -6.930 1.00 83.75 82 GLN A O 1
ATOM 664 N N . SER A 1 83 ? 13.860 -4.093 -5.444 1.00 75.44 83 SER A N 1
ATOM 665 C CA . SER A 1 83 ? 14.958 -4.333 -6.380 1.00 75.44 83 SER A CA 1
ATOM 666 C C . SER A 1 83 ? 14.720 -5.508 -7.327 1.00 75.44 83 SER A C 1
ATOM 668 O O . SER A 1 83 ? 14.194 -6.539 -6.927 1.00 75.44 83 SER A O 1
ATOM 670 N N . GLY A 1 84 ? 15.278 -5.424 -8.532 1.00 78.81 84 GLY A N 1
ATOM 671 C CA . GLY A 1 84 ? 15.281 -6.529 -9.491 1.00 78.81 84 GLY A CA 1
ATOM 672 C C . GLY A 1 84 ? 14.088 -6.499 -10.448 1.00 78.81 84 GLY A C 1
ATOM 673 O O . GLY A 1 84 ? 13.190 -5.673 -10.298 1.00 78.81 84 GLY A O 1
ATOM 674 N N . PRO A 1 85 ? 14.110 -7.353 -11.481 1.00 79.31 85 PRO A N 1
ATOM 675 C CA . PRO A 1 85 ? 13.042 -7.397 -12.462 1.00 79.31 85 PRO A CA 1
ATOM 676 C C . PRO A 1 85 ? 11.763 -7.931 -11.821 1.00 79.31 85 PRO A C 1
ATOM 678 O O . PRO A 1 85 ? 11.761 -8.968 -11.153 1.00 79.31 85 PRO A O 1
ATOM 681 N N . GLU A 1 86 ? 10.672 -7.213 -12.045 1.00 88.31 86 GLU A N 1
ATOM 682 C CA . GLU A 1 86 ? 9.345 -7.729 -11.757 1.00 88.31 86 GLU A CA 1
ATOM 683 C C . GLU A 1 86 ? 8.971 -8.816 -12.795 1.00 88.31 86 GLU A C 1
ATOM 685 O O . GLU A 1 86 ? 9.375 -8.710 -13.958 1.00 88.31 86 GLU A O 1
ATOM 690 N N . PRO A 1 87 ? 8.249 -9.882 -12.401 1.00 90.44 87 PRO A N 1
ATOM 691 C CA . PRO A 1 87 ? 7.856 -10.965 -13.307 1.00 90.44 87 PRO A CA 1
ATOM 692 C C . PRO A 1 87 ? 6.802 -10.506 -14.329 1.00 90.44 87 PRO A C 1
ATOM 694 O O . PRO A 1 87 ? 6.188 -9.456 -14.166 1.00 90.44 87 PRO A O 1
ATOM 697 N N . GLU A 1 88 ? 6.543 -11.302 -15.371 1.00 90.56 88 GLU A N 1
ATOM 698 C CA . GLU A 1 88 ? 5.521 -10.964 -16.381 1.00 90.56 88 GLU A CA 1
ATOM 699 C C . GLU A 1 88 ? 4.106 -10.859 -15.791 1.00 90.56 88 GLU A C 1
ATOM 701 O O . GLU A 1 88 ? 3.318 -10.007 -16.204 1.00 90.56 88 GLU A O 1
ATOM 706 N N . ASP A 1 89 ? 3.789 -11.696 -14.800 1.00 92.81 89 ASP A N 1
ATOM 707 C CA . ASP A 1 89 ? 2.527 -11.600 -14.075 1.00 92.81 89 ASP A CA 1
ATOM 708 C C . ASP A 1 89 ? 2.559 -10.444 -13.070 1.00 92.81 89 ASP A C 1
ATOM 710 O O . ASP A 1 89 ? 3.156 -10.542 -11.991 1.00 92.81 89 ASP A O 1
ATOM 714 N N . ASP A 1 90 ? 1.862 -9.354 -13.399 1.00 92.44 90 ASP A N 1
ATOM 715 C CA . ASP A 1 90 ? 1.821 -8.183 -12.526 1.00 92.44 90 ASP A CA 1
ATOM 716 C C . ASP A 1 90 ? 1.081 -8.398 -11.193 1.00 92.44 90 ASP A C 1
ATOM 718 O O . ASP A 1 90 ? 1.245 -7.602 -10.264 1.00 92.44 90 ASP A O 1
ATOM 722 N N . SER A 1 91 ? 0.356 -9.516 -11.035 1.00 93.56 91 SER A N 1
ATOM 723 C CA . SER A 1 91 ? -0.256 -9.892 -9.753 1.00 93.56 91 SER A CA 1
ATOM 724 C C . SER A 1 91 ? 0.792 -10.149 -8.659 1.00 93.56 91 SER A C 1
ATOM 726 O O . SER A 1 91 ? 0.520 -10.003 -7.463 1.00 93.56 91 SER A O 1
ATOM 728 N N . LEU A 1 92 ? 2.019 -10.480 -9.074 1.00 93.31 92 LEU A N 1
ATOM 729 C CA . LEU A 1 92 ? 3.162 -10.704 -8.200 1.00 93.31 92 LEU A CA 1
ATOM 730 C C . LEU A 1 92 ? 3.944 -9.422 -7.905 1.00 93.31 92 LEU A C 1
ATOM 732 O O . LEU A 1 92 ? 4.871 -9.467 -7.097 1.00 93.31 92 LEU A O 1
ATOM 736 N N . TRP A 1 93 ? 3.605 -8.285 -8.518 1.00 93.06 93 TRP A N 1
ATOM 737 C CA . TRP A 1 93 ? 4.310 -7.026 -8.279 1.00 93.06 93 TRP A CA 1
ATOM 738 C C . TRP A 1 93 ? 3.964 -6.469 -6.900 1.00 93.06 93 TRP A C 1
ATOM 740 O O . TRP A 1 93 ? 2.920 -6.777 -6.313 1.00 93.06 93 TRP A O 1
ATOM 750 N N . LEU A 1 94 ? 4.848 -5.625 -6.362 1.00 92.69 94 LEU A N 1
ATOM 751 C CA . LEU A 1 94 ? 4.710 -5.089 -5.003 1.00 92.69 94 LEU A CA 1
ATOM 752 C C . LEU A 1 94 ? 3.324 -4.466 -4.727 1.00 92.69 94 LEU A C 1
ATOM 754 O O . LEU A 1 94 ? 2.775 -4.729 -3.654 1.00 92.69 94 LEU A O 1
ATOM 758 N N . PRO A 1 95 ? 2.709 -3.705 -5.654 1.00 92.81 95 PRO A N 1
ATOM 759 C CA . PRO A 1 95 ? 1.408 -3.079 -5.414 1.00 92.81 95 PRO A CA 1
ATOM 760 C C . PRO A 1 95 ? 0.293 -4.105 -5.274 1.00 92.81 95 PRO A C 1
ATOM 762 O O . PRO A 1 95 ? -0.483 -4.040 -4.323 1.00 92.81 95 PRO A O 1
ATOM 765 N N . ALA A 1 96 ? 0.242 -5.086 -6.176 1.00 94.88 96 ALA A N 1
ATOM 766 C CA . ALA A 1 96 ? -0.760 -6.142 -6.136 1.00 94.88 96 ALA A CA 1
ATOM 767 C C . ALA A 1 96 ? -0.628 -6.983 -4.858 1.00 94.88 96 ALA A C 1
ATOM 769 O O . ALA A 1 96 ? -1.615 -7.193 -4.149 1.00 94.88 96 ALA A O 1
ATOM 770 N N . GLN A 1 97 ? 0.597 -7.376 -4.498 1.00 95.75 97 GLN A N 1
ATOM 771 C CA . GLN A 1 97 ? 0.854 -8.136 -3.274 1.00 95.75 97 GLN A CA 1
ATOM 772 C C . GLN A 1 97 ? 0.511 -7.347 -2.002 1.00 95.75 97 GLN A C 1
ATOM 774 O O . GLN A 1 97 ? -0.072 -7.916 -1.078 1.00 95.75 97 GLN A O 1
ATOM 779 N N . LEU A 1 98 ? 0.817 -6.043 -1.951 1.00 95.88 98 LEU A N 1
ATOM 780 C CA . LEU A 1 98 ? 0.434 -5.176 -0.835 1.00 95.88 98 LEU A CA 1
ATOM 781 C C . LEU A 1 98 ? -1.091 -5.112 -0.694 1.00 95.88 98 LEU A C 1
ATOM 783 O O . LEU A 1 98 ? -1.612 -5.351 0.393 1.00 95.88 98 LEU A O 1
ATOM 787 N N . LEU A 1 99 ? -1.804 -4.830 -1.789 1.00 96.38 99 LEU A N 1
ATOM 788 C CA . LEU A 1 99 ? -3.265 -4.724 -1.777 1.00 96.38 99 LEU A CA 1
ATOM 789 C C . LEU A 1 99 ? -3.934 -6.051 -1.401 1.00 96.38 99 LEU A C 1
ATOM 791 O O . LEU A 1 99 ? -4.947 -6.053 -0.700 1.00 96.38 99 LEU A O 1
ATOM 795 N N . PHE A 1 100 ? -3.358 -7.181 -1.816 1.00 97.06 100 PHE A N 1
ATOM 796 C CA . PHE A 1 100 ? -3.808 -8.507 -1.395 1.00 97.06 100 PHE A CA 1
ATOM 797 C C . PHE A 1 100 ? -3.543 -8.775 0.095 1.00 97.06 100 PHE A C 1
ATOM 799 O O . PHE A 1 100 ? -4.384 -9.364 0.784 1.00 97.06 100 PHE A O 1
ATOM 806 N N . ALA A 1 101 ? -2.393 -8.336 0.615 1.00 96.44 101 ALA A N 1
ATOM 807 C CA . ALA A 1 101 ? -2.041 -8.458 2.029 1.00 96.44 101 ALA A CA 1
ATOM 808 C C . ALA A 1 101 ? -2.959 -7.620 2.931 1.00 96.44 101 ALA A C 1
ATOM 810 O O . ALA A 1 101 ? -3.210 -7.988 4.076 1.00 96.44 101 ALA A O 1
ATOM 811 N N . THR A 1 102 ? -3.485 -6.513 2.408 1.00 97.31 102 THR A N 1
ATOM 812 C CA . THR A 1 102 ? -4.390 -5.602 3.115 1.00 97.31 102 THR A CA 1
ATOM 813 C C . THR A 1 102 ? -5.852 -5.762 2.695 1.00 97.31 102 THR A C 1
ATOM 815 O O . THR A 1 102 ? -6.654 -4.854 2.907 1.00 97.31 102 THR A O 1
ATOM 818 N N . SER A 1 103 ? -6.245 -6.901 2.116 1.00 96.56 103 SER A N 1
ATOM 819 C CA . SER A 1 103 ? -7.620 -7.120 1.636 1.00 96.56 103 SER A CA 1
ATOM 820 C C . SER A 1 103 ? -8.679 -7.051 2.745 1.00 96.56 103 SER A C 1
ATOM 822 O O . SER A 1 103 ? -9.830 -6.731 2.476 1.00 96.56 103 SER A O 1
ATOM 824 N N . SER A 1 104 ? -8.303 -7.319 3.999 1.00 94.94 104 SER A N 1
ATOM 825 C CA . SER A 1 104 ? -9.191 -7.254 5.168 1.00 94.94 104 SER A CA 1
ATOM 826 C C . SER A 1 104 ? -9.435 -5.833 5.697 1.00 94.94 104 SER A C 1
ATOM 828 O O . SER A 1 104 ? -10.106 -5.677 6.716 1.00 94.94 104 SER A O 1
ATOM 830 N N . THR A 1 105 ? -8.850 -4.803 5.074 1.00 94.88 105 THR A N 1
ATOM 831 C CA . THR A 1 105 ? -8.880 -3.411 5.562 1.00 94.88 105 THR A CA 1
ATOM 832 C C . THR A 1 105 ? -10.289 -2.865 5.805 1.00 94.88 105 THR A C 1
ATOM 834 O O . THR A 1 105 ? -10.475 -2.275 6.866 1.00 94.88 105 THR A O 1
ATOM 837 N N . PRO A 1 106 ? -11.303 -3.103 4.947 1.00 94.50 106 PRO A N 1
ATOM 838 C CA . PRO A 1 106 ? -12.652 -2.575 5.185 1.00 94.50 106 PRO A CA 1
ATOM 839 C C . PRO A 1 106 ? -13.283 -3.023 6.515 1.00 94.50 106 PRO A C 1
ATOM 841 O O . PRO A 1 106 ? -14.139 -2.333 7.056 1.00 94.50 106 PRO A O 1
ATOM 844 N N . ALA A 1 107 ? -12.846 -4.158 7.073 1.00 93.44 107 ALA A N 1
ATOM 845 C CA . ALA A 1 107 ? -13.335 -4.687 8.348 1.00 93.44 107 ALA A CA 1
ATOM 846 C C . ALA A 1 107 ? -12.547 -4.188 9.580 1.00 93.44 107 ALA A C 1
ATOM 848 O O . ALA A 1 107 ? -12.795 -4.649 10.697 1.00 93.44 107 ALA A O 1
ATOM 849 N N . GLN A 1 108 ? -11.561 -3.307 9.392 1.00 95.12 108 GLN A N 1
ATOM 850 C CA . GLN A 1 108 ? -10.718 -2.762 10.460 1.00 95.12 108 GLN A CA 1
ATOM 851 C C . GLN A 1 108 ? -11.296 -1.463 11.032 1.00 95.12 108 GLN A C 1
ATOM 853 O O . GLN A 1 108 ? -12.173 -0.845 10.431 1.00 95.12 108 GLN A O 1
ATOM 858 N N . CYS A 1 109 ? -10.779 -1.011 12.180 1.00 95.19 109 CYS A N 1
ATOM 859 C CA . CYS A 1 109 ? -11.133 0.306 12.710 1.00 95.19 109 CYS A CA 1
ATOM 860 C C . CYS A 1 109 ? -10.624 1.442 11.806 1.00 95.19 109 CYS A C 1
ATOM 862 O O . CYS A 1 109 ? -9.645 1.274 11.075 1.00 95.19 109 CYS A O 1
ATOM 864 N N . GLU A 1 110 ? -11.263 2.606 11.914 1.00 96.69 110 GLU A N 1
ATOM 865 C CA . GLU A 1 110 ? -10.961 3.815 11.136 1.00 96.69 110 GLU A CA 1
ATOM 866 C C . GLU A 1 110 ? -9.459 4.140 11.086 1.00 96.69 110 GLU A C 1
ATOM 868 O O . GLU A 1 110 ? -8.895 4.262 9.999 1.00 96.69 110 GLU A O 1
ATOM 873 N N . ASP A 1 111 ? -8.786 4.179 12.241 1.00 97.06 111 ASP A N 1
ATOM 874 C CA . ASP A 1 111 ? -7.348 4.470 12.325 1.00 97.06 111 ASP A CA 1
ATOM 875 C C . ASP A 1 111 ? -6.504 3.508 11.481 1.00 97.06 111 ASP A C 1
ATOM 877 O O . ASP A 1 111 ? -5.555 3.906 10.801 1.00 97.06 111 ASP A O 1
ATOM 881 N N . THR A 1 112 ? -6.863 2.223 11.498 1.00 97.12 112 THR A N 1
ATOM 882 C CA . THR A 1 112 ? -6.157 1.190 10.735 1.00 97.12 112 THR A CA 1
ATOM 883 C C . THR A 1 112 ? -6.418 1.352 9.241 1.00 97.12 112 THR A C 1
ATOM 885 O O . THR A 1 112 ? -5.478 1.246 8.454 1.00 97.12 112 THR A O 1
ATOM 888 N N . GLN A 1 113 ? -7.656 1.659 8.843 1.00 98.12 113 GLN A N 1
ATOM 889 C CA . GLN A 1 113 ? -8.001 1.924 7.444 1.00 98.12 113 GLN A CA 1
ATOM 890 C C . GLN A 1 113 ? -7.222 3.120 6.890 1.00 98.12 113 GLN A C 1
ATOM 892 O O . GLN A 1 113 ? -6.560 3.009 5.856 1.00 98.12 113 GLN A O 1
ATOM 897 N N . VAL A 1 114 ? -7.220 4.238 7.621 1.00 98.56 114 VAL A N 1
ATOM 898 C CA . VAL A 1 114 ? -6.456 5.443 7.268 1.00 98.56 114 VAL A CA 1
ATOM 899 C C . VAL A 1 114 ? -4.965 5.126 7.161 1.00 98.56 114 VAL A C 1
ATOM 901 O O . VAL A 1 114 ? -4.301 5.563 6.219 1.00 98.56 114 VAL A O 1
ATOM 904 N N . HIS A 1 115 ? -4.411 4.339 8.088 1.00 98.38 115 HIS A N 1
ATOM 905 C CA . HIS A 1 115 ? -2.995 3.970 8.046 1.00 98.38 115 HIS A CA 1
ATOM 906 C C . HIS A 1 115 ? -2.658 3.105 6.829 1.00 98.38 115 HIS A C 1
ATOM 908 O O . HIS A 1 115 ? -1.638 3.350 6.184 1.00 98.38 115 HIS A O 1
ATOM 914 N N . VAL A 1 116 ? -3.500 2.130 6.474 1.00 98.00 116 VAL A N 1
ATOM 915 C CA . VAL A 1 116 ? -3.311 1.321 5.257 1.00 98.00 116 VAL A CA 1
ATOM 916 C C . VAL A 1 116 ? -3.339 2.203 4.009 1.00 98.00 116 VAL A C 1
ATOM 918 O O . VAL A 1 116 ? -2.434 2.104 3.184 1.00 98.00 116 VAL A O 1
ATOM 921 N N . LEU A 1 117 ? -4.299 3.125 3.895 1.00 98.19 117 LEU A N 1
ATOM 922 C CA . LEU A 1 117 ? -4.370 4.063 2.768 1.00 98.19 117 LEU A CA 1
ATOM 923 C C . LEU A 1 117 ? -3.120 4.949 2.674 1.00 98.19 117 LEU A C 1
ATOM 925 O O . LEU A 1 117 ? -2.621 5.207 1.582 1.00 98.19 117 LEU A O 1
ATOM 929 N N . ARG A 1 118 ? -2.538 5.345 3.812 1.00 97.50 118 ARG A N 1
ATOM 930 C CA . ARG A 1 118 ? -1.248 6.055 3.840 1.00 97.50 118 ARG A CA 1
ATOM 931 C C . ARG A 1 118 ? -0.080 5.192 3.362 1.00 97.50 118 ARG A C 1
ATOM 933 O O . ARG A 1 118 ? 0.845 5.730 2.760 1.00 97.50 118 ARG A O 1
ATOM 940 N N . VAL A 1 119 ? -0.095 3.882 3.616 1.00 95.94 119 VAL A N 1
ATOM 941 C CA . VAL A 1 119 ? 0.909 2.950 3.068 1.00 95.94 119 VAL A CA 1
ATOM 942 C C . VAL A 1 119 ? 0.755 2.838 1.553 1.00 95.94 119 VAL A C 1
ATOM 944 O O . VAL A 1 119 ? 1.755 2.946 0.848 1.00 95.94 119 VAL A O 1
ATOM 947 N N . VAL A 1 120 ? -0.478 2.691 1.055 1.00 94.44 120 VAL A N 1
ATOM 948 C CA . VAL A 1 120 ? -0.788 2.672 -0.387 1.00 94.44 120 VAL A CA 1
ATOM 949 C C . VAL A 1 120 ? -0.311 3.962 -1.056 1.00 94.44 120 VAL A C 1
ATOM 951 O O . VAL A 1 120 ? 0.394 3.899 -2.057 1.00 94.44 120 VAL A O 1
ATOM 954 N N . LEU A 1 121 ? -0.600 5.122 -0.462 1.00 93.75 121 LEU A N 1
ATOM 955 C CA . LEU A 1 121 ? -0.107 6.420 -0.928 1.00 93.75 121 LEU A CA 1
ATOM 956 C C . LEU A 1 121 ? 1.428 6.504 -0.911 1.00 93.75 121 LEU A C 1
ATOM 958 O O . LEU A 1 121 ? 2.044 6.967 -1.864 1.00 93.75 121 LEU A O 1
ATOM 962 N N . SER A 1 122 ? 2.070 6.050 0.165 1.00 92.75 122 SER A N 1
ATOM 963 C CA . SER A 1 122 ? 3.533 6.083 0.254 1.00 92.75 122 SER A CA 1
ATOM 964 C C . SER A 1 122 ? 4.197 5.189 -0.792 1.00 92.75 122 SER A C 1
ATOM 966 O O . SER A 1 122 ? 5.304 5.511 -1.217 1.00 92.75 122 SER A O 1
ATOM 968 N N . LEU A 1 123 ? 3.555 4.084 -1.180 1.00 90.81 123 LEU A N 1
ATOM 969 C CA . LEU A 1 123 ? 3.982 3.279 -2.318 1.00 90.81 123 LEU A CA 1
ATOM 970 C C . LEU A 1 123 ? 3.760 4.051 -3.622 1.00 90.81 123 LEU A C 1
ATOM 972 O O . LEU A 1 123 ? 4.697 4.175 -4.398 1.00 90.81 123 LEU A O 1
ATOM 976 N N . ALA A 1 124 ? 2.570 4.641 -3.797 1.00 87.62 124 ALA A N 1
ATOM 977 C CA . ALA A 1 124 ? 2.183 5.424 -4.971 1.00 87.62 124 ALA A CA 1
ATOM 978 C C . ALA A 1 124 ? 3.209 6.509 -5.358 1.00 87.62 124 ALA A C 1
ATOM 980 O O . ALA A 1 124 ? 3.444 6.784 -6.531 1.00 87.62 124 ALA A O 1
ATOM 981 N N . CYS A 1 125 ? 3.825 7.124 -4.350 1.00 85.56 125 CYS A N 1
ATOM 982 C CA . CYS A 1 125 ? 4.769 8.225 -4.515 1.00 85.56 125 CYS A CA 1
ATOM 983 C C . CYS A 1 125 ? 6.247 7.809 -4.397 1.00 85.56 125 CYS A C 1
ATOM 985 O O . CYS A 1 125 ? 7.109 8.684 -4.303 1.00 85.56 125 CYS A O 1
ATOM 987 N N . SER A 1 126 ? 6.572 6.511 -4.347 1.00 83.50 126 SER A N 1
ATOM 988 C CA . SER A 1 126 ? 7.969 6.062 -4.281 1.00 83.50 126 SER A CA 1
ATOM 989 C C . SER A 1 126 ? 8.670 6.223 -5.641 1.00 83.50 126 SER A C 1
ATOM 991 O O . SER A 1 126 ? 8.051 6.097 -6.696 1.00 83.50 126 SER A O 1
ATOM 993 N N . ALA A 1 127 ? 9.974 6.515 -5.629 1.00 62.34 127 ALA A N 1
ATOM 994 C CA . ALA A 1 127 ? 10.753 6.827 -6.834 1.00 62.34 127 ALA A CA 1
ATOM 995 C C . ALA A 1 127 ? 11.340 5.590 -7.556 1.00 62.34 127 ALA A C 1
ATOM 997 O O . ALA A 1 127 ? 12.187 5.748 -8.432 1.00 62.34 127 ALA A O 1
ATOM 998 N N . GLY A 1 128 ? 10.944 4.364 -7.186 1.00 62.28 128 GLY A N 1
ATOM 999 C CA . GLY A 1 128 ? 11.698 3.146 -7.530 1.00 62.28 128 GLY A CA 1
ATOM 1000 C C . GLY A 1 128 ? 10.897 1.950 -8.047 1.00 62.28 128 GLY A C 1
ATOM 1001 O O . GLY A 1 128 ? 11.426 0.845 -8.048 1.00 62.28 128 GLY A O 1
ATOM 1002 N N . TRP A 1 129 ? 9.644 2.119 -8.465 1.00 63.53 129 TRP A N 1
ATOM 1003 C CA . TRP A 1 129 ? 8.756 0.997 -8.784 1.00 63.53 129 TRP A CA 1
ATOM 1004 C C . TRP A 1 129 ? 8.142 1.120 -10.181 1.00 63.53 129 TRP A C 1
ATOM 1006 O O . TRP A 1 129 ? 7.807 2.206 -10.653 1.00 63.53 129 TRP A O 1
ATOM 1016 N N . ALA A 1 130 ? 8.021 -0.025 -10.853 1.00 64.19 130 ALA A N 1
ATOM 1017 C CA . ALA A 1 130 ? 7.350 -0.144 -12.134 1.00 64.19 130 ALA A CA 1
ATOM 1018 C C . ALA A 1 130 ? 5.835 -0.139 -11.893 1.00 64.19 130 ALA A C 1
ATOM 1020 O O . ALA A 1 130 ? 5.291 -1.058 -11.285 1.00 64.19 130 ALA A O 1
ATOM 1021 N N . LEU A 1 131 ? 5.145 0.898 -12.359 1.00 72.81 131 LEU A N 1
ATOM 1022 C CA . LEU A 1 131 ? 3.688 0.922 -12.411 1.00 72.81 131 LEU A CA 1
ATOM 1023 C C . LEU A 1 131 ? 3.231 0.758 -13.850 1.00 72.81 131 LEU A C 1
ATOM 1025 O O . LEU A 1 131 ? 3.572 1.563 -14.716 1.00 72.81 131 LEU A O 1
ATOM 1029 N N . ASN A 1 132 ? 2.398 -0.249 -14.090 1.00 84.00 132 ASN A N 1
ATOM 1030 C CA . ASN A 1 132 ? 1.593 -0.310 -15.299 1.00 84.00 132 ASN A CA 1
ATOM 1031 C C . ASN A 1 132 ? 0.177 0.225 -15.010 1.00 84.00 132 ASN A C 1
ATOM 1033 O O . ASN A 1 132 ? -0.249 0.326 -13.855 1.00 84.00 132 ASN A O 1
ATOM 1037 N N . GLY A 1 133 ? -0.568 0.561 -16.065 1.00 88.88 133 GLY A N 1
ATOM 1038 C CA . GLY A 1 133 ? -1.915 1.120 -15.923 1.00 88.88 133 GLY A CA 1
ATOM 1039 C C . GLY A 1 133 ? -2.887 0.206 -15.164 1.00 88.88 133 GLY A C 1
ATOM 1040 O O . GLY A 1 133 ? -3.753 0.707 -14.450 1.00 88.88 133 GLY A O 1
ATOM 1041 N N . ARG A 1 134 ? -2.721 -1.124 -15.243 1.00 91.56 134 ARG A N 1
ATOM 1042 C CA . ARG A 1 134 ? -3.565 -2.093 -14.523 1.00 91.56 134 ARG A CA 1
ATOM 1043 C C . ARG A 1 134 ? -3.390 -1.968 -13.011 1.00 91.56 134 ARG A C 1
ATOM 1045 O O . ARG A 1 134 ? -4.382 -1.904 -12.290 1.00 91.56 134 ARG A O 1
ATOM 1052 N N . LEU A 1 135 ? -2.153 -1.873 -12.530 1.00 92.00 135 LEU A N 1
ATOM 1053 C CA . LEU A 1 135 ? -1.858 -1.721 -11.103 1.00 92.00 135 LEU A CA 1
ATOM 1054 C C . LEU A 1 135 ? -2.321 -0.370 -10.550 1.00 92.00 135 LEU A C 1
ATOM 1056 O O . LEU A 1 135 ? -2.838 -0.316 -9.434 1.00 92.00 135 LEU A O 1
ATOM 1060 N N . VAL A 1 136 ? -2.212 0.701 -11.342 1.00 93.19 136 VAL A N 1
ATOM 1061 C CA . VAL A 1 136 ? -2.781 2.011 -10.981 1.00 93.19 136 VAL A CA 1
ATOM 1062 C C . VAL A 1 136 ? -4.290 1.898 -10.796 1.00 93.19 136 VAL A C 1
ATOM 1064 O O . VAL A 1 136 ? -4.808 2.287 -9.752 1.00 93.19 136 VAL A O 1
ATOM 1067 N N . MET A 1 137 ? -4.998 1.300 -11.758 1.00 94.75 137 MET A N 1
ATOM 1068 C CA . MET A 1 137 ? -6.444 1.091 -11.654 1.00 94.75 137 MET A CA 1
ATOM 1069 C C . MET A 1 137 ? -6.820 0.227 -10.448 1.00 94.75 137 MET A C 1
ATOM 1071 O O . MET A 1 137 ? -7.806 0.519 -9.776 1.00 94.75 137 MET A O 1
ATOM 1075 N N . LEU A 1 138 ? -6.017 -0.789 -10.120 1.00 94.81 138 LEU A N 1
ATOM 1076 C CA . LEU A 1 138 ? -6.231 -1.618 -8.935 1.00 94.81 138 LEU A CA 1
ATOM 1077 C C . LEU A 1 138 ? -6.113 -0.802 -7.634 1.00 94.81 138 LEU A C 1
ATOM 1079 O O . LEU A 1 138 ? -6.953 -0.933 -6.745 1.00 94.81 138 LEU A O 1
ATOM 1083 N N . MET A 1 139 ? -5.109 0.074 -7.522 1.00 94.88 139 MET A N 1
ATOM 1084 C CA . MET A 1 139 ? -4.951 0.972 -6.368 1.00 94.88 139 MET A CA 1
ATOM 1085 C C . MET A 1 139 ? -6.088 1.991 -6.270 1.00 94.88 139 MET A C 1
ATOM 1087 O O . MET A 1 139 ? -6.599 2.236 -5.175 1.00 94.88 139 MET A O 1
ATOM 1091 N N . LEU A 1 140 ? -6.520 2.554 -7.401 1.00 96.75 140 LEU A N 1
ATOM 1092 C CA . LEU A 1 140 ? -7.655 3.476 -7.452 1.00 96.75 140 LEU A CA 1
ATOM 1093 C C . LEU A 1 140 ? -8.964 2.786 -7.071 1.00 96.75 140 LEU A C 1
ATOM 1095 O O . LEU A 1 140 ? -9.731 3.361 -6.307 1.00 96.75 140 LEU A O 1
ATOM 1099 N N . GLY A 1 141 ? -9.181 1.544 -7.511 1.00 97.25 141 GLY A N 1
ATOM 1100 C CA . GLY A 1 141 ? -10.327 0.733 -7.096 1.00 97.25 141 GLY A CA 1
ATOM 1101 C C . GLY A 1 141 ? -10.380 0.552 -5.579 1.00 97.25 141 GLY A C 1
ATOM 1102 O O . GLY A 1 141 ? -11.420 0.767 -4.966 1.00 97.25 141 GLY A O 1
ATOM 1103 N N . ARG A 1 142 ? -9.236 0.283 -4.937 1.00 96.38 142 ARG A N 1
ATOM 1104 C CA . ARG A 1 142 ? -9.153 0.200 -3.467 1.00 96.38 142 ARG A CA 1
ATOM 1105 C C . ARG A 1 142 ? -9.424 1.523 -2.765 1.00 96.38 142 ARG A C 1
ATOM 1107 O O . ARG A 1 142 ? -10.029 1.527 -1.696 1.00 96.38 142 ARG A O 1
ATOM 1114 N N . CYS A 1 143 ? -8.995 2.638 -3.349 1.00 98.00 143 CYS A N 1
ATOM 1115 C CA . CYS A 1 143 ? -9.333 3.956 -2.824 1.00 98.00 143 CYS A CA 1
ATOM 1116 C C . CYS A 1 143 ? -10.834 4.245 -2.977 1.00 98.00 143 CYS A C 1
ATOM 1118 O O . CYS A 1 143 ? -11.435 4.755 -2.041 1.00 98.00 143 CYS A O 1
ATOM 1120 N N . ALA A 1 144 ? -11.447 3.887 -4.108 1.00 98.06 144 ALA A N 1
ATOM 1121 C CA . ALA A 1 144 ? -12.880 4.062 -4.341 1.00 98.06 144 ALA A CA 1
ATOM 1122 C C . ALA A 1 144 ? -13.721 3.241 -3.350 1.00 98.06 144 ALA A C 1
ATOM 1124 O O . ALA A 1 144 ? -14.568 3.802 -2.667 1.00 98.06 144 ALA A O 1
ATOM 1125 N N . GLU A 1 145 ? -13.402 1.954 -3.165 1.00 97.25 145 GLU A N 1
ATOM 1126 C CA . GLU A 1 145 ? -14.058 1.096 -2.164 1.00 97.25 145 GLU A CA 1
ATOM 1127 C C . GLU A 1 145 ? -13.994 1.709 -0.753 1.00 97.25 145 GLU A C 1
ATOM 1129 O O . GLU A 1 145 ? -14.995 1.761 -0.037 1.00 97.25 145 GLU A O 1
ATOM 1134 N N . ALA A 1 146 ? -12.817 2.200 -0.350 1.00 97.69 146 ALA A N 1
ATOM 1135 C CA . ALA A 1 146 ? -12.634 2.840 0.950 1.00 97.69 146 ALA A CA 1
ATOM 1136 C C . ALA A 1 146 ? -13.349 4.197 1.051 1.00 97.69 146 ALA A C 1
ATOM 1138 O O . ALA A 1 146 ? -13.782 4.583 2.13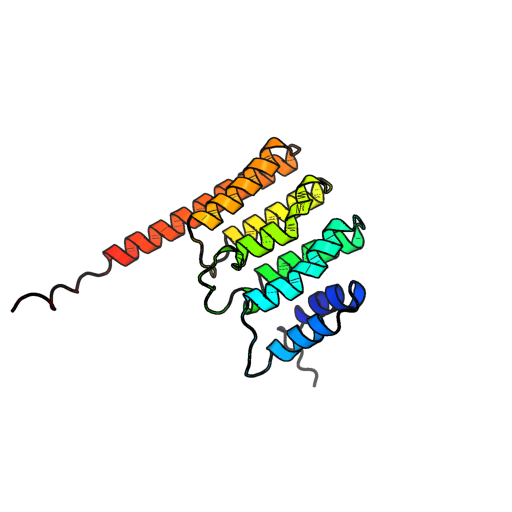5 1.00 97.69 146 ALA A O 1
ATOM 1139 N N . TYR A 1 147 ? -13.474 4.926 -0.057 1.00 98.19 147 TYR A N 1
ATOM 1140 C CA . TYR A 1 147 ? -14.202 6.188 -0.110 1.00 98.19 147 TYR A CA 1
ATOM 1141 C C . TYR A 1 147 ? -15.715 5.971 0.037 1.00 98.19 147 TYR A C 1
ATOM 1143 O O . TYR A 1 147 ? -16.371 6.685 0.792 1.00 98.19 147 TYR A O 1
ATOM 1151 N N . ASP A 1 148 ? -16.266 4.963 -0.630 1.00 97.62 148 ASP A N 1
ATOM 1152 C CA . ASP A 1 148 ? -17.708 4.709 -0.617 1.00 97.62 148 ASP A CA 1
ATOM 1153 C C . ASP A 1 148 ? -18.180 4.146 0.729 1.00 97.62 148 ASP A C 1
ATOM 1155 O O . ASP A 1 148 ? -19.222 4.548 1.246 1.00 97.62 148 ASP A O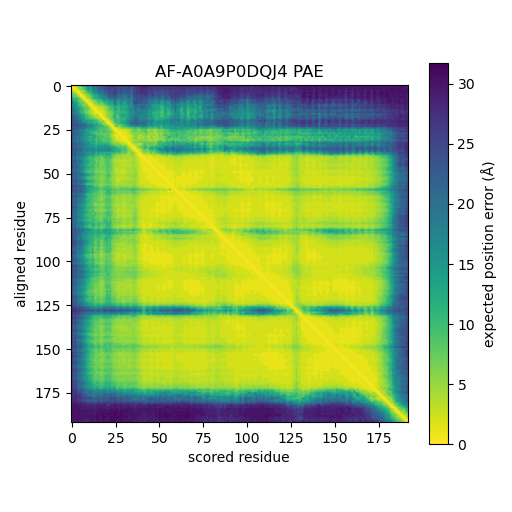 1
ATOM 1159 N N . ALA A 1 149 ? -17.398 3.240 1.326 1.00 95.62 149 ALA A N 1
ATOM 1160 C CA . ALA A 1 149 ? -17.755 2.574 2.581 1.00 95.62 149 ALA A CA 1
ATOM 1161 C C . ALA A 1 149 ? -17.255 3.301 3.845 1.00 95.62 149 ALA A C 1
ATOM 1163 O O . ALA A 1 149 ? -17.676 2.975 4.957 1.00 95.62 149 ALA A O 1
ATOM 1164 N N . GLY A 1 150 ? -16.313 4.235 3.699 1.00 95.94 150 GLY A N 1
ATOM 1165 C CA . GLY A 1 150 ? -15.572 4.821 4.810 1.00 95.94 150 GLY A CA 1
ATOM 1166 C C . GLY A 1 150 ? -16.264 5.992 5.508 1.00 95.94 150 GLY A C 1
ATOM 1167 O O . GLY A 1 150 ? -17.114 6.699 4.965 1.00 95.94 150 GLY A O 1
ATOM 1168 N N . THR A 1 151 ? -15.819 6.261 6.731 1.00 97.88 151 THR A N 1
ATOM 1169 C CA . THR A 1 151 ? -16.101 7.503 7.460 1.00 97.88 151 THR A CA 1
ATOM 1170 C C . THR A 1 151 ? -15.330 8.683 6.860 1.00 97.88 151 THR A C 1
ATOM 1172 O O . THR A 1 151 ? -14.442 8.514 6.025 1.00 97.88 151 THR A O 1
ATOM 1175 N N . GLN A 1 152 ? -15.616 9.911 7.304 1.00 98.12 152 GLN A N 1
ATOM 1176 C CA . GLN A 1 152 ? -14.969 11.109 6.758 1.00 98.12 152 GLN A CA 1
ATOM 1177 C C . GLN A 1 152 ? -13.423 11.070 6.767 1.00 98.12 152 GLN A C 1
ATOM 1179 O O . GLN A 1 152 ? -12.836 11.448 5.749 1.00 98.12 152 GLN A O 1
ATOM 1184 N N . PRO A 1 153 ? -12.740 10.584 7.823 1.00 98.31 153 PRO A N 1
ATOM 1185 C CA . PRO A 1 153 ? -11.282 10.441 7.809 1.00 98.31 153 PRO A CA 1
ATOM 1186 C C . PRO A 1 153 ? -10.779 9.425 6.777 1.00 98.31 153 PRO A C 1
ATOM 1188 O O . PRO A 1 153 ? -9.797 9.693 6.081 1.00 98.31 153 PRO A O 1
ATOM 1191 N N . VAL A 1 154 ? -11.471 8.290 6.627 1.00 98.56 154 VAL A N 1
ATOM 1192 C CA . VAL A 1 154 ? -11.143 7.274 5.612 1.00 98.56 154 VAL A CA 1
ATOM 1193 C C . VAL A 1 154 ? -11.339 7.844 4.212 1.00 98.56 154 VAL A C 1
ATOM 1195 O O . VAL A 1 154 ? -10.443 7.719 3.382 1.00 98.56 154 VAL A O 1
ATOM 1198 N N . ARG A 1 155 ? -12.450 8.553 3.965 1.00 98.62 155 ARG A N 1
ATOM 1199 C CA . ARG A 1 155 ? -12.728 9.222 2.684 1.00 98.62 155 ARG A CA 1
ATOM 1200 C C . ARG A 1 155 ? -11.658 10.240 2.322 1.00 98.62 155 ARG A C 1
ATOM 1202 O O . ARG A 1 155 ? -11.168 10.234 1.197 1.00 98.62 155 ARG A O 1
ATOM 1209 N N . ALA A 1 156 ? -11.248 11.071 3.278 1.00 98.50 156 ALA A N 1
ATOM 1210 C CA . ALA A 1 156 ? -10.182 12.046 3.066 1.00 98.50 156 ALA A CA 1
ATOM 1211 C C . ALA A 1 156 ? -8.844 11.363 2.731 1.00 98.50 156 ALA A C 1
ATOM 1213 O O . ALA A 1 156 ? -8.159 11.768 1.790 1.00 98.50 156 ALA A O 1
ATOM 1214 N N . ALA A 1 157 ? -8.489 10.296 3.455 1.00 98.38 157 ALA A N 1
ATOM 1215 C CA . ALA A 1 157 ? -7.280 9.522 3.185 1.00 98.38 157 ALA A CA 1
ATOM 1216 C C . ALA A 1 157 ? -7.329 8.823 1.816 1.00 98.38 157 ALA A C 1
ATOM 1218 O O . ALA A 1 157 ? -6.338 8.838 1.087 1.00 98.38 157 ALA A O 1
ATOM 1219 N N . ALA A 1 158 ? -8.479 8.257 1.447 1.00 98.50 158 ALA A N 1
ATOM 1220 C CA . ALA A 1 158 ? -8.695 7.579 0.176 1.00 98.50 158 ALA A CA 1
ATOM 1221 C C . ALA A 1 158 ? -8.625 8.554 -1.004 1.00 98.50 158 ALA A C 1
ATOM 1223 O O . ALA A 1 158 ? -7.939 8.287 -1.987 1.00 98.50 158 ALA A O 1
ATOM 1224 N N . GLN A 1 159 ? -9.261 9.720 -0.881 1.00 98.31 159 GLN A N 1
ATOM 1225 C CA . GLN A 1 159 ? -9.204 10.777 -1.887 1.00 98.31 159 GLN A CA 1
ATOM 1226 C C . GLN A 1 159 ? -7.772 11.296 -2.074 1.00 98.31 159 GLN A C 1
ATOM 1228 O O . GLN A 1 159 ? -7.320 11.464 -3.207 1.00 98.31 159 GLN A O 1
ATOM 1233 N N . ALA A 1 160 ? -7.037 11.515 -0.978 1.00 97.69 160 ALA A N 1
ATOM 1234 C CA . ALA A 1 160 ? -5.635 11.917 -1.042 1.00 97.69 160 ALA A CA 1
ATOM 1235 C C . ALA A 1 160 ? -4.764 10.840 -1.708 1.00 97.69 160 ALA A C 1
ATOM 1237 O O . ALA A 1 160 ? -3.949 11.167 -2.571 1.00 97.69 160 ALA A O 1
ATOM 1238 N N . ALA A 1 161 ? -4.962 9.567 -1.346 1.00 97.06 161 ALA A N 1
ATOM 1239 C CA . ALA A 1 161 ? -4.263 8.436 -1.946 1.00 97.06 161 ALA A CA 1
ATOM 1240 C C . ALA A 1 161 ? -4.535 8.337 -3.454 1.00 97.06 161 ALA A C 1
ATOM 1242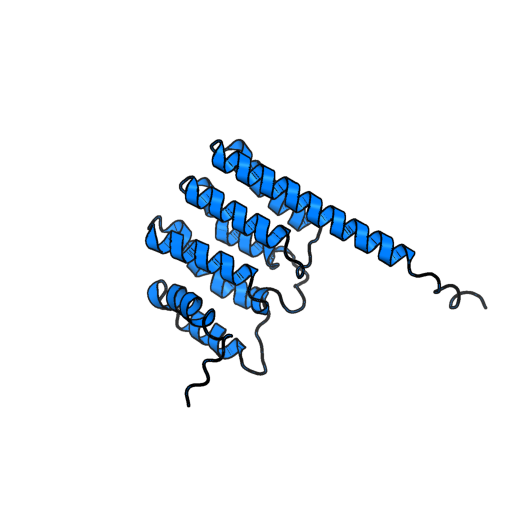 O O . ALA A 1 161 ? -3.589 8.274 -4.237 1.00 97.06 161 ALA A O 1
ATOM 1243 N N . ALA A 1 162 ? -5.800 8.406 -3.873 1.00 97.50 162 ALA A N 1
ATOM 1244 C CA . ALA A 1 162 ? -6.189 8.344 -5.278 1.00 97.50 162 ALA A CA 1
ATOM 1245 C C . ALA A 1 162 ? -5.616 9.513 -6.094 1.00 97.50 162 ALA A C 1
ATOM 1247 O O . ALA A 1 162 ? -4.979 9.298 -7.125 1.00 97.50 162 ALA A O 1
ATOM 1248 N N . SER A 1 163 ? -5.789 10.745 -5.603 1.00 96.50 163 SER A N 1
ATOM 1249 C CA . SER A 1 163 ? -5.329 11.962 -6.283 1.00 96.50 163 SER A CA 1
ATOM 1250 C C . SER A 1 163 ? -3.813 11.972 -6.480 1.00 96.50 163 SER A C 1
ATOM 1252 O O . SER A 1 163 ? -3.315 12.226 -7.580 1.00 96.50 163 SER A O 1
ATOM 1254 N N . GLN A 1 164 ? -3.056 11.624 -5.437 1.00 94.19 164 GLN A N 1
ATOM 1255 C CA . GLN A 1 164 ? -1.599 11.583 -5.537 1.00 94.19 164 GLN A CA 1
ATOM 1256 C C . GLN A 1 164 ? -1.089 10.376 -6.328 1.00 94.19 164 GLN A C 1
ATOM 1258 O O . GLN A 1 164 ? -0.078 10.512 -7.009 1.00 94.19 164 GLN A O 1
ATOM 1263 N N . THR A 1 165 ? -1.794 9.238 -6.321 1.00 93.62 165 THR A N 1
ATOM 1264 C CA . THR A 1 165 ? -1.462 8.102 -7.202 1.00 93.62 165 THR A CA 1
ATOM 1265 C C . THR A 1 165 ? -1.593 8.500 -8.670 1.00 93.62 165 THR A C 1
ATOM 1267 O O . THR A 1 165 ? -0.671 8.275 -9.451 1.00 93.62 165 THR A O 1
ATOM 1270 N N . LEU A 1 166 ? -2.701 9.151 -9.043 1.00 92.94 166 LEU A N 1
ATOM 1271 C CA . LEU A 1 166 ? -2.898 9.672 -10.398 1.00 92.94 166 LEU A CA 1
ATOM 1272 C C . LEU A 1 166 ? -1.848 10.719 -10.758 1.00 92.94 166 LEU A C 1
ATOM 1274 O O . LEU A 1 166 ? -1.266 10.652 -11.834 1.00 92.94 166 LEU A O 1
ATOM 1278 N N . THR A 1 167 ? -1.571 11.656 -9.851 1.00 92.06 167 THR A N 1
ATOM 1279 C CA . THR A 1 167 ? -0.564 12.700 -10.076 1.00 92.06 167 THR A CA 1
ATOM 1280 C C . THR A 1 167 ? 0.817 12.089 -10.306 1.00 92.06 167 THR A C 1
ATOM 1282 O O . THR A 1 167 ? 1.480 12.436 -11.278 1.00 92.06 167 THR A O 1
ATOM 1285 N N . ALA A 1 168 ? 1.239 11.144 -9.462 1.00 89.25 168 ALA A N 1
ATOM 1286 C CA . ALA A 1 168 ? 2.517 10.456 -9.611 1.00 89.25 168 ALA A CA 1
ATOM 1287 C C . ALA A 1 168 ? 2.598 9.695 -10.942 1.00 89.25 168 ALA A C 1
ATOM 1289 O O . ALA A 1 168 ? 3.597 9.802 -11.653 1.00 89.25 168 ALA A O 1
ATOM 1290 N N . PHE A 1 169 ? 1.529 8.990 -11.320 1.00 89.00 169 PHE A N 1
ATOM 1291 C CA . PHE A 1 169 ? 1.478 8.258 -12.582 1.00 89.00 169 PHE A CA 1
ATOM 1292 C C . PHE A 1 169 ? 1.492 9.184 -13.808 1.00 89.00 169 PHE A C 1
ATOM 1294 O O . PHE A 1 169 ? 2.217 8.925 -14.765 1.00 89.00 169 PHE A O 1
ATOM 1301 N N . CYS A 1 170 ? 0.755 10.295 -13.781 1.00 88.19 170 CYS A N 1
ATOM 1302 C CA . CYS A 1 170 ? 0.772 11.289 -14.855 1.00 88.19 170 CYS A CA 1
ATOM 1303 C C . CYS A 1 170 ? 2.143 11.957 -14.993 1.00 88.19 170 CYS A C 1
ATOM 1305 O O . CYS A 1 170 ? 2.624 12.114 -16.113 1.00 88.19 170 CYS A O 1
ATOM 1307 N N . THR A 1 171 ? 2.796 12.309 -13.882 1.00 86.94 171 THR A N 1
ATOM 1308 C CA . THR A 1 171 ? 4.167 12.844 -13.893 1.00 86.94 171 THR A CA 1
ATOM 1309 C C . THR A 1 171 ? 5.135 11.835 -14.499 1.00 86.94 171 THR A C 1
ATOM 1311 O O . THR A 1 171 ? 5.912 12.191 -15.382 1.00 86.94 171 THR A O 1
ATOM 1314 N N . PHE A 1 172 ? 5.028 10.564 -14.103 1.00 83.81 172 PHE A N 1
ATOM 1315 C CA . PHE A 1 172 ? 5.796 9.474 -14.695 1.00 83.81 172 PHE A CA 1
ATOM 1316 C C . PHE A 1 172 ? 5.575 9.400 -16.213 1.00 83.81 172 PHE A C 1
ATOM 1318 O O . PHE A 1 172 ? 6.531 9.490 -16.974 1.00 83.81 172 PHE A O 1
ATOM 1325 N N . LEU A 1 173 ? 4.330 9.344 -16.694 1.00 83.75 173 LEU A N 1
ATOM 1326 C CA . LEU A 1 173 ? 4.047 9.325 -18.136 1.00 83.75 173 LEU A CA 1
ATOM 1327 C C . LEU A 1 173 ? 4.568 10.577 -18.863 1.00 83.75 173 LEU A C 1
ATOM 1329 O O . LEU A 1 173 ? 5.091 10.474 -19.975 1.00 83.75 173 LEU A O 1
ATOM 1333 N N . GLY A 1 174 ? 4.468 11.745 -18.226 1.00 81.25 174 GLY A N 1
ATOM 1334 C CA . GLY A 1 174 ? 5.001 13.013 -18.718 1.00 81.25 174 GLY A CA 1
ATOM 1335 C C . GLY A 1 174 ? 6.510 12.949 -18.936 1.00 81.25 174 GLY A C 1
ATOM 1336 O O . GLY A 1 174 ? 6.981 13.204 -20.044 1.00 81.25 174 GLY A O 1
ATOM 1337 N N . GLU A 1 175 ? 7.272 12.514 -17.935 1.00 76.56 175 GLU A N 1
ATOM 1338 C CA . GLU A 1 175 ? 8.721 12.330 -18.064 1.00 76.56 175 GLU A CA 1
ATOM 1339 C C . GLU A 1 175 ? 9.088 11.332 -19.167 1.00 76.56 175 GLU A C 1
ATOM 1341 O O . GLU A 1 175 ? 10.037 11.562 -19.916 1.00 76.56 175 GLU A O 1
ATOM 1346 N N . TYR A 1 176 ? 8.332 10.240 -19.307 1.00 65.62 176 TYR A N 1
ATOM 1347 C CA . TYR A 1 176 ? 8.561 9.255 -20.367 1.00 65.62 176 TYR A CA 1
ATOM 1348 C C . TYR A 1 176 ? 8.305 9.847 -21.752 1.00 65.62 176 TYR A C 1
ATOM 1350 O O . TYR A 1 176 ? 9.089 9.604 -22.670 1.00 65.62 176 TYR A O 1
ATOM 1358 N N . SER A 1 177 ? 7.250 10.652 -21.906 1.00 64.56 177 SER A N 1
ATOM 1359 C CA . SER A 1 177 ? 6.952 11.323 -23.173 1.00 64.56 177 SER A CA 1
ATOM 1360 C C . SER A 1 177 ? 8.030 12.344 -23.551 1.00 64.56 177 SER A C 1
ATOM 1362 O O . SER A 1 177 ? 8.496 12.333 -24.688 1.00 64.56 177 SER A O 1
ATOM 1364 N N . VAL A 1 178 ? 8.525 13.143 -22.599 1.00 63.19 178 VAL A N 1
ATOM 1365 C CA . VAL A 1 178 ? 9.625 14.097 -22.830 1.00 63.19 178 VAL A CA 1
ATOM 1366 C C . VAL A 1 178 ? 10.921 13.367 -23.195 1.00 63.19 178 VAL A C 1
ATOM 1368 O O . VAL A 1 178 ? 11.549 13.702 -24.196 1.00 63.19 178 VAL A O 1
ATOM 1371 N N . ARG A 1 179 ? 11.290 12.305 -22.464 1.00 59.72 179 ARG A N 1
ATOM 1372 C CA . ARG A 1 179 ? 12.475 11.481 -22.778 1.00 59.72 179 ARG A CA 1
ATOM 1373 C C . ARG A 1 179 ? 12.368 10.774 -24.134 1.00 59.72 179 ARG A C 1
ATOM 1375 O O . ARG A 1 179 ? 13.388 10.529 -24.776 1.00 59.72 179 ARG A O 1
ATOM 1382 N N . ALA A 1 180 ? 11.158 10.425 -24.575 1.00 59.25 180 ALA A N 1
ATOM 1383 C CA . ALA A 1 180 ? 10.928 9.863 -25.906 1.00 59.25 180 ALA A CA 1
ATOM 1384 C C . ALA A 1 180 ? 11.114 10.911 -27.018 1.00 59.25 180 ALA A C 1
ATOM 1386 O O . ALA A 1 180 ? 11.590 10.569 -28.100 1.00 59.25 180 ALA A O 1
ATOM 1387 N N . ILE A 1 181 ? 10.787 12.177 -26.740 1.00 57.09 181 ILE A N 1
ATOM 1388 C CA . ILE A 1 181 ? 10.981 13.311 -27.656 1.00 57.09 181 ILE A CA 1
ATOM 1389 C C . ILE A 1 181 ? 12.467 13.720 -27.723 1.00 57.09 181 ILE A C 1
ATOM 1391 O O . ILE A 1 181 ? 12.963 14.026 -28.807 1.00 57.09 181 ILE A O 1
ATOM 1395 N N . ASP A 1 182 ? 13.215 13.593 -26.622 1.00 48.69 182 ASP A N 1
ATOM 1396 C CA . ASP A 1 182 ? 14.668 13.845 -26.540 1.00 48.69 182 ASP A CA 1
ATOM 1397 C C . ASP A 1 182 ? 15.557 12.741 -27.160 1.00 48.69 182 ASP A C 1
ATOM 1399 O O . ASP A 1 182 ? 16.778 12.724 -26.985 1.00 48.69 182 ASP A O 1
ATOM 1403 N N . LYS A 1 183 ? 14.988 11.853 -27.988 1.00 42.47 183 LYS A N 1
ATOM 1404 C CA . LYS A 1 183 ? 15.753 11.017 -28.931 1.00 42.47 183 LYS A CA 1
ATOM 1405 C C . LYS A 1 183 ? 15.771 11.591 -30.362 1.00 42.47 183 LYS A C 1
ATOM 1407 O O . LYS A 1 183 ? 15.244 10.947 -31.275 1.00 42.47 183 LYS A O 1
ATOM 1412 N N . PRO A 1 184 ? 16.465 12.705 -30.668 1.00 45.19 184 PRO A N 1
ATOM 1413 C CA . PRO A 1 184 ? 16.798 13.033 -32.045 1.00 45.19 184 PRO A CA 1
ATOM 1414 C C . PRO A 1 184 ? 18.142 12.388 -32.425 1.00 45.19 184 PRO A C 1
ATOM 1416 O O . PRO A 1 184 ? 19.182 13.030 -32.311 1.00 45.19 184 PRO A O 1
ATOM 1419 N N . LYS A 1 185 ? 18.120 11.118 -32.878 1.00 42.38 185 LYS A N 1
ATOM 1420 C CA . LYS A 1 185 ? 19.016 10.506 -33.907 1.00 42.38 185 LYS A CA 1
ATOM 1421 C C . LYS A 1 185 ? 18.961 8.965 -33.895 1.00 42.38 185 LYS A C 1
ATOM 1423 O O . LYS A 1 185 ? 19.923 8.293 -33.553 1.00 42.38 185 LYS A O 1
ATOM 1428 N N . ILE A 1 186 ? 17.872 8.397 -34.414 1.00 42.28 186 ILE A N 1
ATOM 1429 C CA . ILE A 1 186 ? 17.953 7.175 -35.239 1.00 42.28 186 ILE A CA 1
ATOM 1430 C C . ILE A 1 186 ? 17.242 7.479 -36.566 1.00 42.28 186 ILE A C 1
ATOM 1432 O O . ILE A 1 186 ? 16.209 6.928 -36.917 1.00 42.28 186 ILE A O 1
ATOM 1436 N N . LYS A 1 187 ? 17.806 8.442 -37.302 1.00 39.19 187 LYS A N 1
ATOM 1437 C CA . LYS A 1 187 ? 17.657 8.577 -38.759 1.00 39.19 187 LYS A CA 1
ATOM 1438 C C . LYS A 1 187 ? 19.012 8.289 -39.411 1.00 39.19 187 LYS A C 1
ATOM 1440 O O . LYS A 1 187 ? 19.560 9.143 -40.090 1.00 39.19 187 LYS A O 1
ATOM 1445 N N . ARG A 1 188 ? 19.587 7.117 -39.134 1.00 43.94 188 ARG A N 1
ATOM 1446 C CA . ARG A 1 188 ? 20.632 6.449 -39.934 1.00 43.94 188 ARG A CA 1
ATOM 1447 C C . ARG A 1 188 ? 20.610 4.973 -39.558 1.00 43.94 188 ARG A C 1
ATOM 1449 O O . ARG A 1 188 ? 21.307 4.589 -38.635 1.00 43.94 188 ARG A O 1
ATOM 1456 N N . LEU A 1 189 ? 19.732 4.205 -40.194 1.00 43.94 189 LEU A N 1
ATOM 1457 C CA . LEU A 1 189 ? 19.852 2.741 -40.324 1.00 43.94 189 LEU A CA 1
ATOM 1458 C C . LEU A 1 189 ? 18.835 2.150 -41.316 1.00 43.94 189 LEU A C 1
ATOM 1460 O O . LEU A 1 189 ? 18.945 0.987 -41.662 1.00 43.94 189 LEU A O 1
ATOM 1464 N N . PHE A 1 190 ? 17.922 2.957 -41.869 1.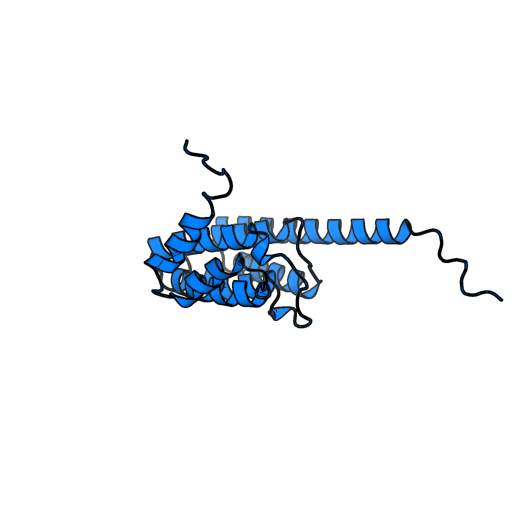00 40.91 190 PHE A N 1
ATOM 1465 C CA . PHE A 1 190 ? 17.169 2.590 -43.070 1.00 40.91 190 PHE A CA 1
ATOM 1466 C C . PHE A 1 190 ? 17.163 3.746 -44.073 1.00 40.91 190 PHE A C 1
ATOM 1468 O O . PHE A 1 190 ? 16.254 4.574 -44.081 1.00 40.91 190 PHE A O 1
ATOM 1475 N N . LYS A 1 191 ? 18.227 3.832 -44.877 1.00 38.53 191 LYS A N 1
ATOM 1476 C CA . LYS A 1 191 ? 18.198 4.285 -46.276 1.00 38.53 191 LYS A CA 1
ATOM 1477 C C . LYS A 1 191 ? 19.562 3.996 -46.912 1.00 38.53 191 LYS A C 1
ATOM 1479 O O . LYS A 1 191 ? 20.508 4.725 -46.631 1.00 38.53 191 LYS A O 1
ATOM 1484 N N . THR A 1 192 ? 19.552 2.972 -47.776 1.00 37.19 192 THR A N 1
ATOM 1485 C CA . THR A 1 192 ? 20.575 2.528 -48.751 1.00 37.19 192 THR A CA 1
ATOM 1486 C C . THR A 1 192 ? 21.923 2.103 -48.196 1.00 37.19 192 THR A C 1
ATOM 1488 O O . THR A 1 192 ? 22.704 2.983 -47.783 1.00 37.19 192 THR A O 1
#

Sequence (192 aa):
MYDFCVGCRRRKLLLYVFNKNCNSSFVTDLLAAQNNLLRNPSHELRAACFLPLKLALESKRSKLVSLSLTGLNKIIRDERFQSGPEPEDDSLWLPAQLLFATSSTPAQCEDTQVHVLRVVLSLACSAGWALNGRLVMLMLGRCAEAYDAGTQPVRAAAQAAASQTLTAFCTFLGEYSVRAIDKPKIKRLFKT

Secondary structure (DSSP, 8-state):
-----GGGHHHHHHHHHHHHHH--HHHHHHHHHTTSSSPPPHHHHHHHHHHHHHHHHHT--HHHHHHHHHHHHHHTT-GGGT-SPPPS-GGGSHHHHHHHHTTTGGGS-HHHHHHHHHHHHHHHT-SS----HHHHHHHHHHHHHHHHHS-HHHHHHHHHHHHHHHHHHHHHHHHHHHHHHT-----SSS--

InterPro domains:
  IPR032629 Mon2/Sec7/BIG1-like, dimerisation and cyclophilin-binding domain [PF16213] (43-166)

Solvent-accessible surface area (backbone atoms only — not comparable to full-atom values): 11057 Å² total; per-residue (Å²): 135,87,83,77,62,84,81,56,73,71,54,57,63,51,52,49,50,44,59,77,71,61,75,43,59,63,56,52,52,51,64,61,44,59,79,46,97,73,58,76,57,19,52,60,56,42,52,60,56,35,52,61,32,28,52,24,48,70,62,72,42,68,71,39,30,55,44,20,57,54,45,54,56,44,50,76,70,36,60,73,50,54,47,74,87,75,64,93,60,59,68,57,31,66,67,44,45,50,52,62,38,49,63,66,40,89,82,48,58,68,70,55,37,32,50,51,35,51,46,54,30,55,49,45,66,50,95,67,74,93,78,53,74,66,59,53,51,53,54,40,50,54,22,49,55,39,36,74,75,40,54,73,68,30,25,52,36,17,50,51,25,36,54,47,34,52,50,41,51,51,51,52,52,49,54,52,53,52,58,61,64,72,60,88,79,85,88,78,87,88,80,134

Nearest PDB structures (foldseek):
  3t7u-assembly2_B  TM=4.511E-01  e=5.258E+00  Homo sapiens
  3t7u-assembly1_A  TM=4.566E-01  e=8.512E+00  Homo sapiens

Foldseek 3Di:
DDPPPVPCPLPVLLCVLCVVQPVPPPLVVLVVCCVDPDHDQLLVNLLSSLVSLLVLCVVLPPVSLVSSLVSLLSLLVPVSNQDDDDDPPCCSFPLNSLCVSCVCLLVHDQVSLLSSLVSLLSSLQDPGHDDDPVSLVVLLVSLVVQLVSHDPSSVVSSVNSNVSSVVSVVVVVVVVVVVVVPPPDPPPDPDD

Mean predicted aligned error: 9.75 Å